Protein AF-A0A2N3F231-F1 (afdb_monomer)

Nearest PDB structures (foldseek):
  2kvp-assembly1_A  TM=4.194E-01  e=3.718E+00  Mus musculus
  7khr-assembly1_b  TM=3.811E-01  e=6.655E+00  Bos taurus
  6w2v-assembly1_A  TM=2.415E-01  e=9.958E+00  synthetic construct

Sequence (216 aa):
VGFYTAGHPEVLAQMGSDADRQQYAETAFASYYSENPSLSFFGRVWTNNAWVAAITIAGSFTGVVPLYVQYQNAVGAGGAAAIMHEFGYLDIFFQLIAPHGLLELTAVWVAGGAAFKLFWTTLAPGPRSRMRAMAEEGRAMFGVALGLVLVLLVSGIIEGFVTGSALPWGAKIVIGVVALAGFWAYVLAAGRRAWRAGYTGDVGEDAREAIAATSG

Structure (mmCIF, N/CA/C/O backbone):
data_AF-A0A2N3F231-F1
#
_entry.id   AF-A0A2N3F231-F1
#
loop_
_atom_site.group_PDB
_atom_site.id
_atom_site.type_symbol
_atom_site.label_atom_id
_atom_site.label_alt_id
_atom_site.label_comp_id
_atom_site.label_asym_id
_atom_site.label_entity_id
_atom_site.label_seq_id
_atom_site.pdbx_PDB_ins_code
_atom_site.Cartn_x
_atom_site.Cartn_y
_atom_site.Cartn_z
_atom_site.occupancy
_atom_site.B_iso_or_equiv
_atom_site.auth_seq_id
_atom_site.auth_comp_id
_atom_site.auth_asym_id
_atom_site.auth_atom_id
_atom_site.pdbx_PDB_model_num
ATOM 1 N N . VAL A 1 1 ? 3.779 -10.669 9.514 1.00 92.38 1 VAL A N 1
ATOM 2 C CA . VAL A 1 1 ? 3.870 -9.685 10.615 1.00 92.38 1 VAL A CA 1
ATOM 3 C C . VAL A 1 1 ? 2.772 -9.918 11.636 1.00 92.38 1 VAL A C 1
ATOM 5 O O . VAL A 1 1 ? 3.104 -10.501 12.647 1.00 92.38 1 VAL A O 1
ATOM 8 N N . GLY A 1 2 ? 1.498 -9.588 11.375 1.00 92.69 2 GLY A N 1
ATOM 9 C CA . GLY A 1 2 ? 0.457 -9.635 12.420 1.00 92.69 2 GLY A CA 1
ATOM 10 C C . GLY A 1 2 ? 0.322 -10.974 13.151 1.00 92.69 2 GLY A C 1
ATOM 11 O O . GLY A 1 2 ? 0.376 -10.998 14.372 1.00 92.69 2 GLY A O 1
ATOM 12 N N . PHE A 1 3 ? 0.284 -12.094 12.420 1.00 95.00 3 PHE A N 1
ATOM 13 C CA . PHE A 1 3 ? 0.287 -13.434 13.028 1.00 95.00 3 PHE A CA 1
ATOM 14 C C . PHE A 1 3 ? 1.506 -13.688 13.931 1.00 95.00 3 PHE A C 1
ATOM 16 O O . PHE A 1 3 ? 1.376 -14.247 15.012 1.00 95.00 3 PHE A O 1
ATOM 23 N N . TYR A 1 4 ? 2.693 -13.258 13.492 1.00 96.12 4 TYR A N 1
ATOM 24 C CA . TYR A 1 4 ? 3.918 -13.408 14.272 1.00 96.12 4 TYR A CA 1
ATOM 25 C C . TYR A 1 4 ? 3.859 -12.545 15.535 1.00 96.12 4 TYR A C 1
ATOM 27 O O . TYR A 1 4 ? 4.046 -13.067 16.624 1.00 96.12 4 TYR A O 1
ATOM 35 N N . THR A 1 5 ? 3.524 -11.259 15.404 1.00 95.56 5 THR A N 1
ATOM 36 C CA . THR A 1 5 ? 3.405 -10.326 16.532 1.00 95.56 5 THR A CA 1
ATOM 37 C C . THR A 1 5 ? 2.372 -10.800 17.558 1.00 95.56 5 THR A C 1
ATOM 39 O O . THR A 1 5 ? 2.657 -10.788 18.748 1.00 95.56 5 THR A O 1
ATOM 42 N N . ALA A 1 6 ? 1.208 -11.282 17.113 1.00 94.12 6 ALA A N 1
ATOM 43 C CA . ALA A 1 6 ? 0.165 -11.800 18.000 1.00 94.12 6 ALA A CA 1
ATOM 44 C C . ALA A 1 6 ? 0.589 -13.073 18.760 1.00 94.12 6 ALA A C 1
ATOM 46 O O . ALA A 1 6 ? 0.061 -13.349 19.832 1.00 94.12 6 ALA A O 1
ATOM 47 N N . GLY A 1 7 ? 1.533 -13.849 18.216 1.00 95.00 7 GLY A N 1
ATOM 48 C CA . GLY A 1 7 ? 2.073 -15.051 18.857 1.00 95.00 7 GLY A CA 1
ATOM 49 C C . GLY A 1 7 ? 3.294 -14.817 19.755 1.00 95.00 7 GLY A C 1
ATOM 50 O O . GLY A 1 7 ? 3.747 -15.770 20.381 1.00 95.00 7 GLY A O 1
ATOM 51 N N . HIS A 1 8 ? 3.837 -13.595 19.805 1.00 96.38 8 HIS A N 1
ATOM 52 C CA . HIS A 1 8 ? 5.090 -13.266 20.498 1.00 96.38 8 HIS A CA 1
ATOM 53 C C . HIS A 1 8 ? 4.890 -12.039 21.410 1.00 96.38 8 HIS A C 1
ATOM 55 O O . HIS A 1 8 ? 5.066 -10.900 20.957 1.00 96.38 8 HIS A O 1
ATOM 61 N N . PRO A 1 9 ? 4.514 -12.236 22.692 1.00 93.00 9 PRO A N 1
ATOM 62 C CA . PRO A 1 9 ? 4.220 -11.149 23.631 1.00 93.00 9 PRO A CA 1
ATOM 63 C C . PRO A 1 9 ? 5.357 -10.133 23.785 1.00 93.00 9 PRO A C 1
ATOM 65 O O . PRO A 1 9 ? 5.112 -8.944 23.956 1.00 93.00 9 PRO A O 1
ATOM 68 N N . GLU A 1 10 ? 6.608 -10.572 23.672 1.00 94.56 10 GLU A N 1
ATOM 69 C CA . GLU A 1 10 ? 7.796 -9.722 23.728 1.00 94.56 10 GLU A CA 1
ATOM 70 C C . GLU A 1 10 ? 7.919 -8.756 22.542 1.00 94.56 10 GLU A C 1
ATOM 72 O O . GLU A 1 10 ? 8.557 -7.710 22.659 1.00 94.56 10 GLU A O 1
ATOM 77 N N . VAL A 1 11 ? 7.312 -9.087 21.401 1.00 94.38 11 VAL A N 1
ATOM 78 C CA . VAL A 1 11 ? 7.236 -8.207 20.227 1.00 94.38 11 VAL A CA 1
ATOM 79 C C . VAL A 1 11 ? 6.069 -7.241 20.390 1.00 94.38 11 VAL A C 1
ATOM 81 O O . VAL A 1 11 ? 6.206 -6.053 20.113 1.00 94.38 11 VAL A O 1
ATOM 84 N N . LEU A 1 12 ? 4.933 -7.733 20.881 1.00 92.56 12 LEU A N 1
ATOM 85 C CA . LEU A 1 12 ? 3.748 -6.921 21.144 1.00 92.56 12 LEU A CA 1
ATOM 86 C C . LEU A 1 12 ? 4.013 -5.862 22.229 1.00 92.56 12 LEU A C 1
ATOM 88 O O . LEU A 1 12 ? 3.624 -4.707 22.075 1.00 92.56 12 LEU A O 1
ATOM 92 N N . ALA A 1 13 ? 4.790 -6.207 23.260 1.00 93.44 13 ALA A N 1
ATOM 93 C CA . ALA A 1 13 ? 5.234 -5.286 24.307 1.00 93.44 13 ALA A CA 1
ATOM 94 C C . ALA A 1 13 ? 6.122 -4.137 23.789 1.00 93.44 13 ALA A C 1
ATOM 96 O O . ALA A 1 13 ? 6.225 -3.101 24.443 1.00 93.44 13 ALA A O 1
ATOM 97 N N . GLN A 1 14 ? 6.743 -4.276 22.612 1.00 94.62 14 GLN A N 1
ATOM 98 C CA . GLN A 1 14 ? 7.501 -3.187 21.979 1.00 94.62 14 GLN A CA 1
ATOM 99 C C . GLN A 1 14 ? 6.593 -2.156 21.293 1.00 94.62 14 GLN A C 1
ATOM 101 O O . GLN A 1 14 ? 7.071 -1.089 20.913 1.00 94.62 14 GLN A O 1
ATOM 106 N N . MET A 1 15 ? 5.299 -2.451 21.125 1.00 92.69 15 MET A N 1
ATOM 107 C CA . MET A 1 15 ? 4.339 -1.574 20.441 1.00 92.69 15 MET A CA 1
ATOM 108 C C . MET A 1 15 ? 3.665 -0.546 21.363 1.00 92.69 15 MET A C 1
ATOM 110 O O . MET A 1 15 ? 2.855 0.245 20.890 1.00 92.69 15 MET A O 1
ATOM 114 N N . GLY A 1 16 ? 3.990 -0.535 22.657 1.00 94.06 16 GLY A N 1
ATOM 115 C CA . GLY A 1 16 ? 3.435 0.396 23.644 1.00 94.06 16 GLY A CA 1
ATOM 116 C C . GLY A 1 16 ? 3.188 -0.286 24.983 1.00 94.06 16 GLY A C 1
ATOM 117 O O . GLY A 1 16 ? 3.338 -1.505 25.092 1.00 94.06 16 GLY A O 1
ATOM 118 N N . SER A 1 17 ? 2.798 0.481 26.003 1.00 96.12 17 SER A N 1
ATOM 119 C CA . SER A 1 17 ? 2.326 -0.118 27.255 1.00 96.12 17 SER A CA 1
ATOM 120 C C . SER A 1 17 ? 1.002 -0.858 27.034 1.00 96.12 17 SER A C 1
ATOM 122 O O . SER A 1 17 ? 0.315 -0.638 26.039 1.00 96.12 17 SER A O 1
ATOM 124 N N . ASP A 1 18 ? 0.635 -1.748 27.955 1.00 96.38 18 ASP A N 1
ATOM 125 C CA . ASP A 1 18 ? -0.649 -2.459 27.899 1.00 96.38 18 ASP A CA 1
ATOM 126 C C . ASP A 1 18 ? -1.843 -1.494 27.797 1.00 96.38 18 ASP A C 1
ATOM 128 O O . ASP A 1 18 ? -2.693 -1.639 26.922 1.00 96.38 18 ASP A O 1
ATOM 132 N N . ALA A 1 19 ? -1.814 -0.424 28.599 1.00 96.94 19 ALA A N 1
ATOM 133 C CA . ALA A 1 19 ? -2.820 0.632 28.580 1.00 96.94 19 ALA A CA 1
ATOM 134 C C . ALA A 1 19 ? -2.880 1.370 27.229 1.00 96.94 19 ALA A C 1
ATOM 136 O O . ALA A 1 19 ? -3.975 1.638 26.736 1.00 96.94 19 ALA A O 1
ATOM 137 N N . ASP A 1 20 ? -1.731 1.657 26.603 1.00 97.00 20 ASP A N 1
ATOM 138 C CA . ASP A 1 20 ? -1.698 2.313 25.286 1.00 97.00 20 ASP A CA 1
ATOM 139 C C . ASP A 1 20 ? -2.301 1.412 24.202 1.00 97.00 20 ASP A C 1
ATOM 141 O O . ASP A 1 20 ? -3.069 1.874 23.356 1.00 97.00 20 ASP A O 1
ATOM 145 N N . ARG A 1 21 ? -1.971 0.112 24.224 1.00 97.31 21 ARG A N 1
ATOM 146 C CA . ARG A 1 21 ? -2.488 -0.861 23.251 1.00 97.31 21 ARG A CA 1
ATOM 147 C C . ARG A 1 21 ? -3.989 -1.091 23.437 1.00 97.31 21 ARG A C 1
ATOM 149 O O . ARG A 1 21 ? -4.714 -1.138 22.444 1.00 97.31 21 ARG A O 1
ATOM 156 N N . GLN A 1 22 ? -4.465 -1.141 24.681 1.00 97.44 22 GLN A N 1
ATOM 157 C CA . GLN A 1 22 ? -5.892 -1.230 24.984 1.00 97.44 22 GLN A CA 1
ATOM 158 C C . GLN A 1 22 ? -6.643 0.016 24.497 1.00 97.44 22 GLN A C 1
ATOM 160 O O . GLN A 1 22 ? -7.623 -0.103 23.763 1.00 97.44 22 GLN A O 1
ATOM 165 N N . GLN A 1 23 ? -6.152 1.217 24.824 1.00 97.56 23 GLN A N 1
ATOM 166 C CA . GLN A 1 23 ? -6.746 2.474 24.356 1.00 97.56 23 GLN A CA 1
ATOM 167 C C . GLN A 1 23 ? -6.780 2.549 22.822 1.00 97.56 23 GLN A C 1
ATOM 169 O O . GLN A 1 23 ? -7.756 3.027 22.230 1.00 97.56 23 GLN A O 1
ATOM 174 N N . TYR A 1 24 ? -5.717 2.075 22.169 1.00 97.12 24 TYR A N 1
ATOM 175 C CA . TYR A 1 24 ? -5.658 1.997 20.717 1.00 97.12 24 TYR A CA 1
ATOM 176 C C . TYR A 1 24 ? -6.755 1.090 20.154 1.00 97.12 24 TYR A C 1
ATOM 178 O O . TYR A 1 24 ? -7.476 1.510 19.246 1.00 97.12 24 TYR A O 1
ATOM 186 N N . ALA A 1 25 ? -6.901 -0.117 20.709 1.00 97.44 25 ALA A N 1
ATOM 187 C CA . ALA A 1 25 ? -7.865 -1.103 20.235 1.00 97.44 25 ALA A CA 1
ATOM 188 C C . ALA A 1 25 ? -9.322 -0.675 20.461 1.00 97.44 25 ALA A C 1
ATOM 190 O O . ALA A 1 25 ? -10.152 -0.798 19.563 1.00 97.44 25 ALA A O 1
ATOM 191 N N . GLU A 1 26 ? -9.623 -0.145 21.647 1.00 96.88 26 GLU A N 1
ATOM 192 C CA . GLU A 1 26 ? -10.988 0.199 22.051 1.00 96.88 26 GLU A CA 1
ATOM 193 C C . GLU A 1 26 ? -11.484 1.506 21.430 1.00 96.88 26 GLU A C 1
ATOM 195 O O . GLU A 1 26 ? -12.683 1.672 21.213 1.00 96.88 26 GLU A O 1
ATOM 200 N N . THR A 1 27 ? -10.582 2.461 21.177 1.00 94.44 27 THR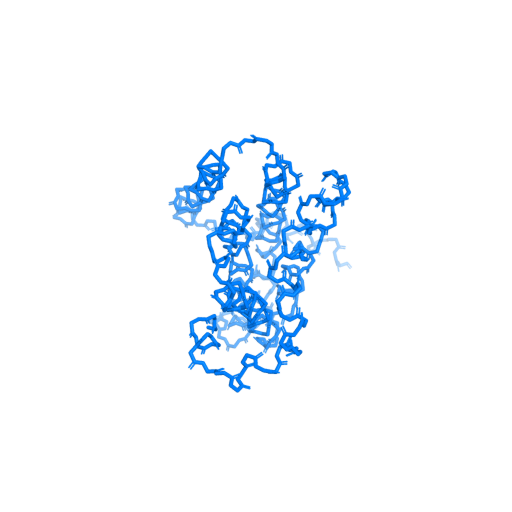 A N 1
ATOM 201 C CA . THR A 1 27 ? -10.972 3.822 20.784 1.00 94.44 27 THR A CA 1
ATOM 202 C C . THR A 1 27 ? -10.220 4.315 19.555 1.00 94.44 27 THR A C 1
ATOM 204 O O . THR A 1 27 ? -10.844 4.578 18.525 1.00 94.44 27 THR A O 1
ATOM 207 N N . ALA A 1 28 ? -8.892 4.449 19.638 1.00 94.44 28 ALA A N 1
ATOM 208 C CA . ALA A 1 28 ? -8.144 5.249 18.662 1.00 94.44 28 ALA A CA 1
ATOM 209 C C . ALA A 1 28 ? -8.203 4.681 17.234 1.00 94.44 28 ALA A C 1
ATOM 211 O O . ALA A 1 28 ? -8.231 5.440 16.265 1.00 94.44 28 ALA A O 1
ATOM 212 N N . PHE A 1 29 ? -8.242 3.353 17.088 1.00 94.38 29 PHE A N 1
ATOM 213 C CA . PHE A 1 29 ? -8.302 2.713 15.777 1.00 94.38 29 PHE A CA 1
ATOM 214 C C . PHE A 1 29 ? -9.598 3.043 15.028 1.00 94.38 29 PHE A C 1
ATOM 216 O O . PHE A 1 29 ? -9.564 3.419 13.858 1.00 94.38 29 PHE A O 1
ATOM 223 N N . ALA A 1 30 ? -10.747 2.906 15.694 1.00 92.50 30 ALA A N 1
ATOM 224 C CA . ALA A 1 30 ? -12.041 3.160 15.071 1.00 92.50 30 ALA A CA 1
ATOM 225 C C . ALA A 1 30 ? -12.280 4.657 14.856 1.00 92.50 30 ALA A C 1
ATOM 227 O O . ALA A 1 30 ? -12.779 5.062 13.803 1.00 92.50 30 ALA A O 1
ATOM 228 N N . SER A 1 31 ? -11.880 5.479 15.829 1.00 90.69 31 SER A N 1
ATOM 229 C CA . SER A 1 31 ? -12.142 6.913 15.810 1.00 90.69 31 SER A CA 1
ATOM 230 C C . SER A 1 31 ? -11.419 7.636 14.666 1.00 90.69 31 SER A C 1
ATOM 232 O O . SER A 1 31 ? -11.972 8.567 14.071 1.00 90.69 31 SER A O 1
ATOM 234 N N . TYR A 1 32 ? -10.263 7.112 14.240 1.00 87.00 32 TYR A N 1
ATOM 235 C CA . TYR A 1 32 ? -9.532 7.555 13.051 1.00 87.00 32 TYR A CA 1
ATOM 236 C C . TYR A 1 32 ? -10.416 7.691 11.796 1.00 87.00 32 TYR A C 1
ATOM 238 O O . TYR A 1 32 ? -10.262 8.654 11.042 1.00 87.00 32 TYR A O 1
ATOM 246 N N . TYR A 1 33 ? -11.372 6.773 11.600 1.00 86.31 33 TYR A N 1
ATOM 247 C CA . TYR A 1 33 ? -12.242 6.722 10.417 1.00 86.31 33 TYR A CA 1
ATOM 248 C C . TYR A 1 33 ? -13.546 7.523 10.556 1.00 86.31 33 TYR A C 1
ATOM 250 O O . TYR A 1 33 ? -14.321 7.589 9.600 1.00 86.31 33 TYR A O 1
ATOM 258 N N . SER A 1 34 ? -13.819 8.114 11.724 1.00 80.19 34 SER A N 1
ATOM 259 C CA . SER A 1 34 ? -15.094 8.793 12.012 1.00 80.19 34 SER A CA 1
ATOM 260 C C . SER A 1 34 ? -14.963 10.226 12.531 1.00 80.19 34 SER A C 1
ATOM 262 O O . SER A 1 34 ? -15.929 10.979 12.464 1.00 80.19 34 SER A O 1
ATOM 264 N N . GLU A 1 35 ? -13.803 10.627 13.055 1.00 77.69 35 GLU A N 1
ATOM 265 C CA . GLU A 1 35 ? -13.634 11.927 13.729 1.00 77.69 35 GLU A CA 1
ATOM 266 C C . GLU A 1 35 ? -13.501 13.132 12.783 1.00 77.69 35 GLU A C 1
ATOM 268 O O . GLU A 1 35 ? -13.691 14.272 13.205 1.00 77.69 35 GLU A O 1
ATOM 273 N N . ASN A 1 36 ? -13.165 12.919 11.507 1.00 73.62 36 ASN A N 1
ATOM 274 C CA . ASN A 1 36 ? -12.844 13.999 10.571 1.00 73.62 36 ASN A CA 1
ATOM 275 C C . ASN A 1 36 ? -13.914 14.154 9.476 1.00 73.62 36 ASN A C 1
ATOM 277 O O . ASN A 1 36 ? -14.470 13.152 9.024 1.00 73.62 36 ASN A O 1
ATOM 281 N N . PRO A 1 37 ? -14.160 15.381 8.966 1.00 81.25 37 PRO A N 1
ATOM 282 C CA . PRO A 1 37 ? -14.987 15.572 7.779 1.00 81.25 37 PRO A CA 1
ATOM 283 C C . PRO A 1 37 ? -14.480 14.721 6.607 1.00 81.25 37 PRO A C 1
ATOM 285 O O . PRO A 1 37 ? -13.306 14.799 6.241 1.00 81.25 37 PRO A O 1
ATOM 288 N N . SER A 1 38 ? -15.373 13.948 5.983 1.00 84.62 38 SER A N 1
ATOM 289 C CA . SER A 1 38 ? -15.035 12.969 4.938 1.00 84.62 38 SER A CA 1
ATOM 290 C C . SER A 1 38 ? -14.120 13.514 3.844 1.00 84.62 38 SER A C 1
ATOM 292 O O . SER A 1 38 ? -13.195 12.828 3.427 1.00 84.62 38 SER A O 1
ATOM 294 N N . LEU A 1 39 ? -14.335 14.761 3.405 1.00 80.31 39 LEU A N 1
ATOM 295 C CA . LEU A 1 39 ? -13.556 15.378 2.330 1.00 80.31 39 LEU A CA 1
ATOM 296 C C . LEU A 1 39 ? -12.107 15.693 2.738 1.00 80.31 39 LEU A C 1
ATOM 298 O O . LEU A 1 39 ? -11.187 15.438 1.961 1.00 80.31 39 LEU A O 1
ATOM 302 N N . SER A 1 40 ? -11.890 16.243 3.938 1.00 79.62 40 SER A N 1
ATOM 303 C CA . SER A 1 40 ? -10.537 16.556 4.416 1.00 79.62 40 SER A CA 1
ATOM 304 C C . SER A 1 40 ? -9.769 15.284 4.767 1.00 79.62 40 SER A C 1
ATOM 306 O O . SER A 1 40 ? -8.580 15.180 4.465 1.00 79.62 40 SER A O 1
ATOM 308 N N . PHE A 1 41 ? -10.461 14.297 5.340 1.00 84.25 41 PHE A N 1
ATOM 309 C CA . PHE A 1 41 ? -9.907 12.982 5.630 1.00 84.25 41 PHE A CA 1
ATOM 310 C C . PHE A 1 41 ? -9.477 12.255 4.349 1.00 84.25 41 PHE A C 1
ATOM 312 O O . PHE A 1 41 ? -8.303 11.911 4.212 1.00 84.25 41 PHE A O 1
ATOM 319 N N . PHE A 1 42 ? -10.379 12.149 3.368 1.00 87.81 42 PHE A N 1
ATOM 320 C CA . PHE A 1 42 ? -10.093 11.620 2.033 1.00 87.81 42 PHE A CA 1
ATOM 321 C C . PHE A 1 42 ? -8.854 12.273 1.407 1.00 87.81 42 PHE A C 1
ATOM 323 O O . PHE A 1 42 ? -7.929 11.572 0.999 1.00 87.81 42 PHE A O 1
ATOM 330 N N . GLY A 1 43 ? -8.818 13.610 1.341 1.00 84.25 43 GLY A N 1
ATOM 331 C CA . GLY A 1 43 ? -7.726 14.330 0.685 1.00 84.25 43 GLY A CA 1
ATOM 332 C C . GLY A 1 43 ? -6.369 14.038 1.327 1.00 84.25 43 GLY A C 1
ATOM 333 O O . GLY A 1 43 ? -5.380 13.841 0.618 1.00 84.25 43 GLY A O 1
ATOM 334 N N . ARG A 1 44 ? -6.328 13.942 2.663 1.00 89.06 44 ARG A N 1
ATOM 335 C CA . ARG A 1 44 ? -5.119 13.592 3.416 1.00 89.06 44 ARG A CA 1
ATOM 336 C C . ARG A 1 44 ? -4.648 12.173 3.105 1.00 89.06 44 ARG A C 1
ATOM 338 O O . ARG A 1 44 ? -3.470 11.998 2.796 1.00 89.06 44 ARG A O 1
ATOM 345 N N . VAL A 1 45 ? -5.538 11.181 3.186 1.00 87.12 45 VAL A N 1
ATOM 346 C CA . VAL A 1 45 ? -5.147 9.773 3.012 1.00 87.12 45 VAL A CA 1
ATOM 347 C C . VAL A 1 45 ? -4.772 9.478 1.563 1.00 87.12 45 VAL A C 1
ATOM 349 O O . VAL A 1 45 ? -3.720 8.897 1.300 1.00 87.12 45 VAL A O 1
ATOM 352 N N . TRP A 1 46 ? -5.547 9.985 0.603 1.00 91.62 46 TRP A N 1
ATOM 353 C CA . TRP A 1 46 ? -5.209 9.858 -0.812 1.00 91.62 46 TRP A CA 1
ATOM 354 C C . TRP A 1 46 ? -3.842 10.473 -1.138 1.00 91.62 46 TRP A C 1
ATOM 356 O O . TRP A 1 46 ? -3.008 9.812 -1.759 1.00 91.62 46 TRP A O 1
ATOM 366 N N . THR A 1 47 ? -3.579 11.704 -0.682 1.00 91.19 47 THR A N 1
ATOM 367 C CA . THR A 1 47 ? -2.289 12.373 -0.922 1.00 91.19 47 THR A CA 1
ATOM 368 C C . THR A 1 47 ? -1.137 11.592 -0.300 1.00 91.19 47 THR A C 1
ATOM 370 O O . THR A 1 47 ? -0.101 11.422 -0.941 1.00 91.19 47 THR A O 1
ATOM 373 N N . ASN A 1 48 ? -1.312 11.085 0.925 1.00 92.69 48 ASN A N 1
ATOM 374 C CA . ASN A 1 48 ? -0.294 10.284 1.595 1.00 92.69 48 ASN A CA 1
ATOM 375 C C . ASN A 1 48 ? 0.030 9.008 0.805 1.00 92.69 48 ASN A C 1
ATOM 377 O O . ASN A 1 48 ? 1.192 8.771 0.479 1.00 92.69 48 ASN A O 1
ATOM 381 N N . ASN A 1 49 ? -0.986 8.243 0.413 1.00 92.69 49 ASN A N 1
ATOM 382 C CA . ASN A 1 49 ? -0.792 7.010 -0.341 1.00 92.69 49 ASN A CA 1
ATOM 383 C C . ASN A 1 49 ? -0.173 7.256 -1.722 1.00 92.69 49 ASN A C 1
ATOM 385 O O . ASN A 1 49 ? 0.748 6.545 -2.134 1.00 92.69 49 ASN A O 1
ATOM 389 N N . ALA A 1 50 ? -0.635 8.287 -2.436 1.00 93.25 50 ALA A N 1
ATOM 390 C CA . ALA A 1 50 ? -0.066 8.672 -3.724 1.00 93.25 50 ALA A CA 1
ATOM 391 C C . ALA A 1 50 ? 1.414 9.061 -3.584 1.00 93.25 50 ALA A C 1
ATOM 393 O O . ALA A 1 50 ? 2.246 8.665 -4.402 1.00 93.25 50 ALA A O 1
ATOM 394 N N . TRP A 1 51 ? 1.755 9.782 -2.515 1.00 93.88 51 TRP A N 1
ATOM 395 C CA . TRP A 1 51 ? 3.126 10.159 -2.192 1.00 93.88 51 TRP A CA 1
ATOM 396 C C . TRP A 1 51 ? 4.008 8.949 -1.861 1.00 93.88 51 TRP A C 1
ATOM 398 O O . TRP A 1 51 ? 5.117 8.838 -2.386 1.00 93.88 51 TRP A O 1
ATOM 408 N N . VAL A 1 52 ? 3.511 8.003 -1.060 1.00 93.94 52 VAL A N 1
ATOM 409 C CA . VAL A 1 52 ? 4.214 6.749 -0.744 1.00 93.94 52 VAL A CA 1
ATOM 410 C C . VAL A 1 52 ? 4.491 5.945 -2.018 1.00 93.94 52 VAL A C 1
ATOM 412 O O . VAL A 1 52 ? 5.624 5.505 -2.234 1.00 93.94 52 VAL A O 1
ATOM 415 N N . ALA A 1 53 ? 3.501 5.800 -2.904 1.00 94.50 53 ALA A N 1
ATOM 416 C CA . ALA A 1 53 ? 3.681 5.119 -4.186 1.00 94.50 53 ALA A CA 1
ATOM 417 C C . ALA A 1 53 ? 4.708 5.840 -5.080 1.00 94.50 53 ALA A C 1
ATOM 419 O O . ALA A 1 53 ? 5.571 5.195 -5.682 1.00 94.50 53 ALA A O 1
ATOM 420 N N . ALA A 1 54 ? 4.672 7.175 -5.119 1.00 92.38 54 ALA A N 1
ATOM 421 C CA . ALA A 1 54 ? 5.619 7.983 -5.881 1.00 92.38 54 ALA A CA 1
ATOM 422 C C . ALA A 1 54 ? 7.061 7.831 -5.369 1.00 92.38 54 ALA A C 1
ATOM 424 O O . ALA A 1 54 ? 7.958 7.555 -6.166 1.00 92.38 54 ALA A O 1
ATOM 425 N N . ILE A 1 55 ? 7.292 7.932 -4.053 1.00 92.75 55 ILE A N 1
ATOM 426 C CA . ILE A 1 55 ? 8.619 7.715 -3.448 1.00 92.75 55 ILE A CA 1
ATOM 427 C C . ILE A 1 55 ? 9.114 6.295 -3.716 1.00 92.75 55 ILE A C 1
ATOM 429 O O . ILE A 1 55 ? 10.292 6.103 -4.011 1.00 92.75 55 ILE A O 1
ATOM 433 N N . THR A 1 56 ? 8.227 5.303 -3.643 1.00 95.25 56 THR A N 1
ATOM 434 C CA . THR A 1 56 ? 8.568 3.899 -3.908 1.00 95.25 56 THR A CA 1
ATOM 435 C C . THR A 1 56 ? 9.153 3.729 -5.308 1.00 95.25 56 THR A C 1
ATOM 437 O O . THR A 1 56 ? 10.219 3.134 -5.465 1.00 95.25 56 THR A O 1
ATOM 440 N N . ILE A 1 57 ? 8.496 4.302 -6.320 1.00 93.31 57 ILE A N 1
ATOM 441 C CA . ILE A 1 57 ? 8.952 4.251 -7.715 1.00 93.31 57 ILE A CA 1
ATOM 442 C C . ILE A 1 57 ? 10.216 5.102 -7.912 1.00 93.31 57 ILE A C 1
ATOM 444 O O . ILE A 1 57 ? 11.174 4.642 -8.538 1.00 93.31 57 ILE A O 1
ATOM 448 N N . ALA A 1 58 ? 10.262 6.310 -7.347 1.00 90.69 58 ALA A N 1
ATOM 449 C CA . ALA A 1 58 ? 11.410 7.211 -7.463 1.00 90.69 58 ALA A CA 1
ATOM 450 C C . ALA A 1 58 ? 12.682 6.634 -6.811 1.00 90.69 58 ALA A C 1
ATOM 452 O O . ALA A 1 58 ? 13.777 6.771 -7.350 1.00 90.69 58 ALA A O 1
ATOM 453 N N . GLY A 1 59 ? 12.541 5.932 -5.685 1.00 91.25 59 GLY A N 1
ATOM 454 C CA . GLY A 1 59 ? 13.632 5.281 -4.953 1.00 91.25 59 GLY A CA 1
ATOM 455 C C . GLY A 1 59 ? 14.090 3.936 -5.529 1.00 91.25 59 GLY A C 1
ATOM 456 O O . GLY A 1 59 ? 14.954 3.275 -4.941 1.00 91.25 59 GLY A O 1
ATOM 457 N N . SER A 1 60 ? 13.531 3.523 -6.670 1.00 91.75 60 SER A N 1
ATOM 458 C CA . SER A 1 60 ? 13.800 2.236 -7.326 1.00 91.75 60 SER A CA 1
ATOM 459 C C . SER A 1 60 ? 15.284 1.951 -7.553 1.00 91.75 60 SER A C 1
ATOM 461 O O . SER A 1 60 ? 15.705 0.814 -7.383 1.00 91.75 60 SER A O 1
ATOM 463 N N . PHE A 1 61 ? 16.106 2.955 -7.862 1.00 84.25 61 PHE A N 1
ATOM 464 C CA . PHE A 1 61 ? 17.529 2.774 -8.188 1.00 84.25 61 PHE A CA 1
ATOM 465 C C . PHE A 1 61 ? 18.349 2.056 -7.102 1.00 84.25 61 PHE A C 1
ATOM 467 O O . PHE A 1 61 ? 19.364 1.442 -7.418 1.00 84.25 61 PHE A O 1
ATOM 474 N N . THR A 1 62 ? 17.917 2.101 -5.837 1.00 86.19 62 THR A N 1
ATOM 475 C CA . THR A 1 62 ? 18.594 1.395 -4.736 1.00 86.19 62 THR A CA 1
ATOM 476 C C . THR A 1 62 ? 18.094 -0.032 -4.523 1.00 86.19 62 THR A C 1
ATOM 478 O O . THR A 1 62 ? 18.785 -0.822 -3.887 1.00 86.19 62 THR A O 1
ATOM 481 N N . GLY A 1 63 ? 16.860 -0.347 -4.933 1.00 89.88 63 GLY A N 1
ATOM 482 C CA . GLY A 1 63 ? 16.121 -1.542 -4.500 1.00 89.88 63 GLY A CA 1
ATOM 483 C C . GLY A 1 63 ? 15.746 -1.560 -3.003 1.00 89.88 63 GLY A C 1
ATOM 484 O O . GLY A 1 63 ? 14.787 -2.222 -2.616 1.00 89.88 63 GLY A O 1
ATOM 485 N N . VAL A 1 64 ? 16.441 -0.796 -2.158 1.00 95.56 64 VAL A N 1
ATOM 486 C CA . VAL A 1 64 ? 16.216 -0.715 -0.707 1.00 95.56 64 VAL A CA 1
ATOM 487 C C . VAL A 1 64 ? 14.952 0.068 -0.378 1.00 95.56 64 VAL A C 1
ATOM 489 O O . 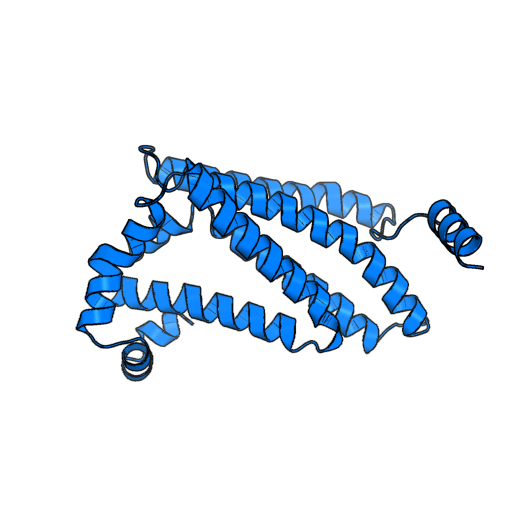VAL A 1 64 ? 14.170 -0.378 0.453 1.00 95.56 64 VAL A O 1
ATOM 492 N N . VAL A 1 65 ? 14.720 1.207 -1.037 1.00 95.25 65 VAL A N 1
ATOM 493 C CA . VAL A 1 65 ? 13.524 2.032 -0.790 1.00 95.25 65 VAL A CA 1
ATOM 494 C C . VAL A 1 65 ? 12.224 1.247 -1.000 1.00 95.25 65 VAL A C 1
ATOM 496 O O . VAL A 1 65 ? 11.426 1.206 -0.062 1.00 95.25 65 VAL A O 1
ATOM 499 N N . PRO A 1 66 ? 11.985 0.578 -2.149 1.00 95.69 66 PRO A N 1
ATOM 500 C CA . PRO A 1 66 ? 10.756 -0.191 -2.309 1.00 95.69 66 PRO A CA 1
ATOM 501 C C . PRO A 1 66 ? 10.646 -1.345 -1.312 1.00 95.69 66 PRO A C 1
ATOM 503 O O . PRO A 1 66 ? 9.562 -1.581 -0.788 1.00 95.69 66 PRO A O 1
ATOM 506 N N . LEU A 1 67 ? 11.750 -2.013 -0.961 1.00 96.38 67 LEU A N 1
ATOM 507 C CA . LEU A 1 67 ? 11.733 -3.043 0.082 1.00 96.38 67 LEU A CA 1
ATOM 508 C C . LEU A 1 67 ? 11.304 -2.468 1.439 1.00 96.38 67 LEU A C 1
ATOM 510 O O . LEU A 1 67 ? 10.454 -3.044 2.118 1.00 96.38 67 LEU A O 1
ATOM 514 N N . TYR A 1 68 ? 11.871 -1.324 1.815 1.00 96.56 68 TYR A N 1
ATOM 515 C CA . TYR A 1 68 ? 11.568 -0.644 3.066 1.00 96.56 68 TYR A CA 1
ATOM 516 C C . TYR A 1 68 ? 10.105 -0.201 3.128 1.00 96.56 68 TYR A C 1
ATOM 518 O O . TYR A 1 68 ? 9.446 -0.453 4.132 1.00 96.56 68 TYR A O 1
ATOM 526 N N . VAL A 1 69 ? 9.560 0.384 2.057 1.00 96.19 69 VAL A N 1
ATOM 527 C CA . VAL A 1 69 ? 8.145 0.793 2.018 1.00 96.19 69 VAL A CA 1
ATOM 528 C C . VAL A 1 69 ? 7.215 -0.411 2.177 1.00 96.19 69 VAL A C 1
ATOM 530 O O . VAL A 1 69 ? 6.276 -0.361 2.974 1.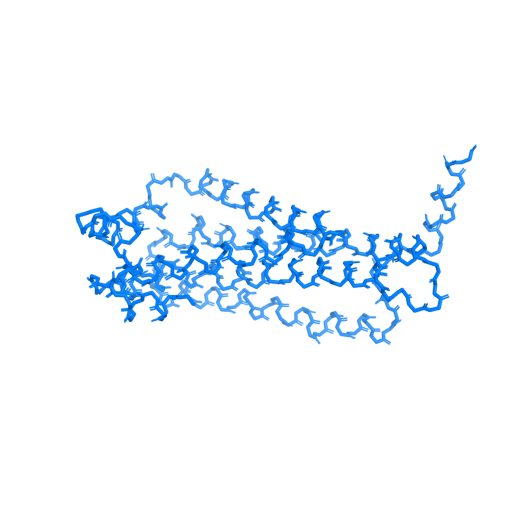00 96.19 69 VAL A O 1
ATOM 533 N N . GLN A 1 70 ? 7.492 -1.515 1.476 1.00 96.81 70 GLN A N 1
ATOM 534 C CA . GLN A 1 70 ? 6.711 -2.751 1.598 1.00 96.81 70 GLN A CA 1
ATOM 535 C C . GLN A 1 70 ? 6.766 -3.310 3.025 1.00 96.81 70 GLN A C 1
ATOM 537 O O . GLN A 1 70 ? 5.745 -3.727 3.575 1.00 96.81 70 GLN A O 1
ATOM 542 N N . TYR A 1 71 ? 7.950 -3.280 3.641 1.00 96.69 71 TYR A N 1
ATOM 543 C CA . TYR A 1 71 ? 8.144 -3.693 5.025 1.00 96.69 71 TYR A CA 1
ATOM 544 C C . TYR A 1 71 ? 7.363 -2.807 6.002 1.00 96.69 71 TYR A C 1
ATOM 546 O O . TYR A 1 71 ? 6.640 -3.337 6.840 1.00 96.69 71 TYR A O 1
ATOM 554 N N . GLN A 1 72 ? 7.437 -1.479 5.869 1.00 96.56 72 GLN A N 1
ATOM 555 C CA . GLN A 1 72 ? 6.705 -0.546 6.732 1.00 96.56 72 GLN A CA 1
ATOM 556 C C . GLN A 1 72 ? 5.188 -0.729 6.626 1.00 96.56 72 GLN A C 1
ATOM 558 O O . GLN A 1 72 ? 4.510 -0.757 7.648 1.00 96.56 72 GLN A O 1
ATOM 563 N N . ASN A 1 73 ? 4.655 -0.953 5.420 1.00 95.62 73 ASN A N 1
ATOM 564 C CA . ASN A 1 73 ? 3.235 -1.267 5.237 1.00 95.62 73 ASN A CA 1
ATOM 565 C C . ASN A 1 73 ? 2.844 -2.574 5.944 1.00 95.62 73 ASN A C 1
ATOM 567 O O . ASN A 1 73 ? 1.825 -2.636 6.633 1.00 95.62 73 ASN A O 1
ATOM 571 N N . ALA A 1 74 ? 3.675 -3.615 5.830 1.00 95.94 74 ALA A N 1
ATOM 572 C CA . ALA A 1 74 ? 3.436 -4.887 6.505 1.00 95.94 74 ALA A CA 1
ATOM 573 C C . ALA A 1 74 ? 3.526 -4.771 8.037 1.00 95.94 74 ALA A C 1
ATOM 575 O O . ALA A 1 74 ? 2.744 -5.414 8.740 1.00 95.94 74 ALA A O 1
ATOM 576 N N . VAL A 1 75 ? 4.466 -3.969 8.552 1.00 96.12 75 VAL A N 1
ATOM 577 C CA . VAL A 1 75 ? 4.623 -3.685 9.986 1.00 96.12 75 VAL A CA 1
ATOM 578 C C . VAL A 1 75 ? 3.448 -2.877 10.519 1.00 96.12 75 VAL A C 1
ATOM 580 O O . VAL A 1 75 ? 2.874 -3.277 11.524 1.00 96.12 75 VAL A O 1
ATOM 583 N N . GLY A 1 76 ? 3.049 -1.803 9.836 1.00 95.00 76 GLY A N 1
ATOM 584 C CA . GLY A 1 76 ? 1.930 -0.956 10.247 1.00 95.00 76 GLY A CA 1
ATOM 585 C C . GLY A 1 76 ? 0.610 -1.724 10.291 1.00 95.00 76 GLY A C 1
ATOM 586 O O . GLY A 1 76 ? 0.001 -1.848 11.352 1.00 95.00 76 GLY A O 1
ATOM 587 N N . ALA A 1 77 ? 0.204 -2.323 9.166 1.00 95.81 77 ALA A N 1
ATOM 588 C CA . ALA A 1 77 ? -1.047 -3.079 9.095 1.00 95.81 77 ALA A CA 1
ATOM 589 C C . ALA A 1 77 ? -1.020 -4.331 9.988 1.00 95.81 77 ALA A C 1
ATOM 591 O O . ALA A 1 77 ? -2.003 -4.653 10.652 1.00 95.81 77 ALA A O 1
ATOM 592 N N . GLY A 1 78 ? 0.114 -5.038 10.029 1.00 97.06 78 GLY A N 1
ATOM 593 C CA . GLY A 1 78 ? 0.275 -6.232 10.853 1.00 97.06 78 GLY A CA 1
ATOM 594 C C . GLY A 1 78 ? 0.300 -5.935 12.351 1.00 97.06 78 GLY A C 1
ATOM 595 O O . GLY A 1 78 ? -0.287 -6.691 13.117 1.00 97.06 78 GLY A O 1
ATOM 596 N N . GLY A 1 79 ? 0.955 -4.852 12.767 1.00 97.31 79 GLY A N 1
ATOM 597 C CA . GLY A 1 79 ? 0.994 -4.410 14.159 1.00 97.31 79 GLY A CA 1
ATOM 598 C C . GLY A 1 79 ? -0.375 -3.960 14.646 1.00 97.31 79 GLY A C 1
ATOM 599 O O . GLY A 1 79 ? -0.834 -4.446 15.674 1.00 97.31 79 GLY A O 1
ATOM 600 N N . ALA A 1 80 ? -1.077 -3.144 13.852 1.00 97.25 80 ALA A N 1
ATOM 601 C CA . ALA A 1 80 ? -2.458 -2.771 14.143 1.00 97.25 80 ALA A CA 1
ATOM 602 C C . ALA A 1 80 ? -3.353 -4.013 14.287 1.00 97.25 80 ALA A C 1
ATOM 604 O O . ALA A 1 80 ? -4.036 -4.159 15.293 1.00 97.25 80 ALA A O 1
ATOM 605 N N . ALA A 1 81 ? -3.285 -4.963 13.347 1.00 97.81 81 ALA A N 1
ATOM 606 C CA . ALA A 1 81 ? -4.049 -6.209 13.436 1.00 97.81 81 ALA A CA 1
ATOM 607 C C . ALA A 1 81 ? -3.717 -7.032 14.695 1.00 97.81 81 ALA A C 1
ATOM 609 O O . ALA A 1 81 ? -4.613 -7.634 15.280 1.00 97.81 81 ALA A O 1
ATOM 610 N N . ALA A 1 82 ? -2.449 -7.067 15.116 1.00 97.81 82 ALA A N 1
ATOM 611 C CA . ALA A 1 82 ? -2.028 -7.797 16.310 1.00 97.81 82 ALA A CA 1
ATOM 612 C C . ALA A 1 82 ? -2.571 -7.164 17.600 1.00 97.81 82 ALA A C 1
ATOM 614 O O . ALA A 1 82 ? -3.094 -7.890 18.440 1.00 97.81 82 ALA A O 1
ATOM 615 N N . ILE A 1 83 ? -2.519 -5.832 17.720 1.00 98.00 83 ILE A N 1
ATOM 616 C CA . ILE A 1 83 ? -3.106 -5.102 18.855 1.00 98.00 83 ILE A CA 1
ATOM 617 C C . ILE A 1 83 ? -4.627 -5.299 18.884 1.00 98.00 83 ILE A C 1
ATOM 619 O O . ILE A 1 83 ? -5.198 -5.634 19.916 1.00 98.00 83 ILE A O 1
ATOM 623 N N . MET A 1 84 ? -5.296 -5.168 17.736 1.00 98.12 84 MET A N 1
ATOM 624 C CA . MET A 1 84 ? -6.743 -5.387 17.647 1.00 98.12 84 MET A CA 1
ATOM 625 C C . MET A 1 84 ? -7.117 -6.830 18.015 1.00 98.12 84 MET A C 1
ATOM 627 O O . MET A 1 84 ? -8.132 -7.056 18.665 1.00 98.12 84 MET A O 1
ATOM 631 N N . HIS A 1 85 ? -6.294 -7.814 17.643 1.00 97.81 85 HIS A N 1
ATOM 632 C CA . HIS A 1 85 ? -6.483 -9.209 18.040 1.00 97.81 85 HIS A CA 1
ATOM 633 C C . HIS A 1 85 ? -6.290 -9.435 19.549 1.00 97.81 85 HIS A C 1
ATOM 635 O O . HIS A 1 85 ? -7.081 -10.168 20.134 1.00 97.81 85 HIS A O 1
ATOM 641 N N . GLU A 1 86 ? -5.290 -8.804 20.175 1.00 97.19 86 GLU A N 1
ATOM 642 C CA . GLU A 1 86 ? -5.001 -8.910 21.619 1.00 97.19 86 GLU A CA 1
ATOM 643 C C . GLU A 1 86 ? -6.236 -8.606 22.479 1.00 97.19 86 GLU A C 1
ATOM 645 O O . GLU A 1 86 ? -6.540 -9.352 23.408 1.00 97.19 86 GLU A O 1
ATOM 650 N N . PHE A 1 87 ? -6.991 -7.567 22.113 1.00 97.31 87 PHE A N 1
ATOM 651 C CA . PHE A 1 87 ? -8.167 -7.108 22.858 1.00 97.31 87 PHE A CA 1
ATOM 652 C C . PHE A 1 87 ? -9.510 -7.563 22.257 1.00 97.31 87 PHE A C 1
ATOM 654 O O . PHE A 1 87 ? -10.563 -7.102 22.686 1.00 97.31 87 PHE A O 1
ATOM 661 N N . GLY A 1 88 ? -9.505 -8.479 21.279 1.00 97.50 88 GLY A N 1
ATOM 662 C CA . GLY A 1 88 ? -10.732 -9.077 20.731 1.00 97.50 88 GLY A CA 1
ATOM 663 C C . GLY A 1 88 ? -11.492 -8.234 19.695 1.00 97.50 88 GLY A C 1
ATOM 664 O O . GLY A 1 88 ? -12.643 -8.540 19.405 1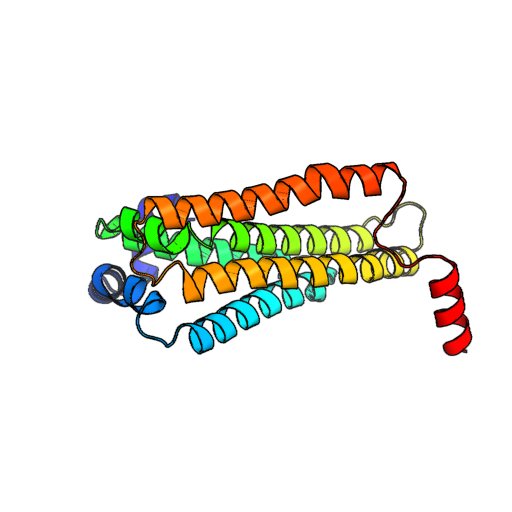.00 97.50 88 GLY A O 1
ATOM 665 N N . TYR A 1 89 ? -10.852 -7.228 19.098 1.00 97.50 89 TYR A N 1
ATOM 666 C CA . TYR A 1 89 ? -11.421 -6.292 18.114 1.00 97.50 89 TYR A CA 1
ATOM 667 C C . TYR A 1 89 ? -10.992 -6.573 16.660 1.00 97.50 89 TYR A C 1
ATOM 669 O O . TYR A 1 89 ? -11.043 -5.701 15.786 1.00 97.50 89 TYR A O 1
ATOM 677 N N . LEU A 1 90 ? -10.524 -7.788 16.358 1.00 96.69 90 LEU A N 1
ATOM 678 C CA . LEU A 1 90 ? -10.031 -8.130 15.018 1.00 96.69 90 LEU A CA 1
ATOM 679 C C . LEU A 1 90 ? -11.130 -8.048 13.936 1.00 96.69 90 LEU A C 1
ATOM 681 O O . LEU A 1 90 ? -10.846 -7.771 12.771 1.00 96.69 90 LEU A O 1
ATOM 685 N N . ASP A 1 91 ? -12.389 -8.257 14.306 1.00 96.62 91 ASP A N 1
ATOM 686 C CA . ASP A 1 91 ? -13.540 -8.062 13.426 1.00 96.62 91 ASP A CA 1
ATOM 687 C C . ASP A 1 91 ? -13.714 -6.586 13.032 1.00 96.62 91 ASP A C 1
ATOM 689 O O . ASP A 1 91 ? -13.872 -6.292 11.845 1.00 96.62 91 ASP A O 1
ATOM 693 N N . ILE A 1 92 ? -13.602 -5.658 13.990 1.00 95.88 92 ILE A N 1
ATOM 694 C CA . ILE A 1 92 ? -13.637 -4.209 13.750 1.00 95.88 92 ILE A CA 1
ATOM 695 C C . ILE A 1 92 ? -12.466 -3.783 12.858 1.00 95.88 92 ILE A C 1
ATOM 697 O O . ILE A 1 92 ? -12.658 -3.004 11.922 1.00 95.88 92 ILE A O 1
ATOM 701 N N . PHE A 1 93 ? -11.272 -4.346 13.079 1.00 96.88 93 PHE A N 1
ATOM 702 C CA . PHE A 1 93 ? -10.118 -4.122 12.204 1.00 96.88 93 PHE A CA 1
ATOM 703 C C . PHE A 1 93 ? -10.457 -4.417 10.736 1.00 96.88 93 PHE A C 1
ATOM 705 O O . PHE A 1 93 ? -10.290 -3.557 9.871 1.00 96.88 93 PHE A O 1
ATOM 712 N N . PHE A 1 94 ? -10.986 -5.607 10.438 1.00 96.44 94 PHE A N 1
ATOM 713 C CA . PHE A 1 94 ? -11.331 -5.963 9.061 1.00 96.44 94 PHE A CA 1
ATOM 714 C C . PHE A 1 94 ? -12.526 -5.177 8.520 1.00 96.44 94 PHE A C 1
ATOM 716 O O . PHE A 1 94 ? -12.528 -4.834 7.340 1.00 96.44 94 PHE A O 1
ATOM 723 N N . GLN A 1 95 ? -13.521 -4.862 9.350 1.00 95.25 95 GLN A N 1
ATOM 724 C CA . GLN A 1 95 ? -14.668 -4.040 8.955 1.00 95.25 95 GLN A CA 1
ATOM 725 C C . GLN A 1 95 ? -14.242 -2.651 8.474 1.00 95.25 95 GLN A C 1
ATOM 727 O O . GLN A 1 95 ? -14.769 -2.161 7.472 1.00 95.25 95 GLN A O 1
ATOM 732 N N . LEU A 1 96 ? -13.279 -2.039 9.163 1.00 94.88 96 LEU A N 1
ATOM 733 C CA . LEU A 1 96 ? -12.775 -0.715 8.823 1.00 94.88 96 LEU A CA 1
ATOM 734 C C . LEU A 1 96 ? -11.784 -0.759 7.659 1.00 94.88 96 LEU A C 1
ATOM 736 O O . LEU A 1 96 ? -11.887 0.080 6.773 1.00 94.88 96 LEU A O 1
ATOM 740 N N . ILE A 1 97 ? -10.893 -1.753 7.600 1.00 96.44 97 ILE A N 1
ATOM 741 C CA . ILE A 1 97 ? -9.831 -1.827 6.582 1.00 96.44 97 ILE A CA 1
ATOM 742 C C . ILE A 1 97 ? -10.324 -2.402 5.251 1.00 96.44 97 ILE A C 1
ATOM 744 O O . ILE A 1 97 ? -10.018 -1.858 4.194 1.00 96.44 97 ILE A O 1
ATOM 748 N N . ALA A 1 98 ? -11.088 -3.498 5.252 1.00 97.00 98 ALA A N 1
ATOM 749 C CA . ALA A 1 98 ? -11.413 -4.233 4.025 1.00 97.00 98 ALA A CA 1
ATOM 750 C C . ALA A 1 98 ? -12.125 -3.413 2.923 1.00 97.00 98 ALA A C 1
ATOM 752 O O . ALA A 1 98 ? -11.845 -3.674 1.752 1.00 97.00 98 ALA A O 1
ATOM 753 N N . PRO A 1 99 ? -13.002 -2.429 3.218 1.00 97.31 99 PRO A N 1
ATOM 754 C CA . PRO A 1 99 ? -13.637 -1.622 2.177 1.00 97.31 99 PRO A CA 1
ATOM 755 C C . PRO A 1 99 ? -12.642 -0.900 1.256 1.00 97.31 99 PRO A C 1
ATOM 757 O O . PRO A 1 99 ? -12.890 -0.808 0.061 1.00 97.31 99 PRO A O 1
ATOM 760 N N . HIS A 1 100 ? -11.508 -0.422 1.767 1.00 96.56 100 HIS A N 1
ATOM 761 C CA . HIS A 1 100 ? -10.553 0.386 0.995 1.00 96.56 100 HIS A CA 1
ATOM 762 C C . HIS A 1 100 ? -9.161 -0.262 0.923 1.00 96.56 100 HIS A C 1
ATOM 764 O O . HIS A 1 100 ? -8.565 -0.355 -0.152 1.00 96.56 100 HIS A O 1
ATOM 770 N N . GLY A 1 101 ? -8.685 -0.822 2.037 1.00 96.06 101 GLY A N 1
ATOM 771 C CA . GLY A 1 101 ? -7.344 -1.380 2.198 1.00 96.06 101 GLY A CA 1
ATOM 772 C C . GLY A 1 101 ? -7.004 -2.514 1.229 1.00 96.06 101 GLY A C 1
ATOM 773 O O . GLY A 1 101 ? -5.838 -2.713 0.902 1.00 96.06 101 GLY A O 1
ATOM 774 N N . LEU A 1 102 ? -8.004 -3.228 0.698 1.00 96.94 102 LEU A N 1
ATOM 775 C CA . LEU A 1 102 ? -7.804 -4.229 -0.357 1.00 96.94 102 LEU A CA 1
ATOM 776 C C . LEU A 1 102 ? -7.183 -3.621 -1.626 1.00 96.94 102 LEU A C 1
ATOM 778 O O . LEU A 1 102 ? -6.230 -4.168 -2.192 1.00 96.94 102 LEU A O 1
ATOM 782 N N . LEU A 1 103 ? -7.738 -2.496 -2.080 1.00 97.38 103 LEU A N 1
ATOM 783 C CA . LEU A 1 103 ? -7.281 -1.808 -3.281 1.00 97.38 103 LEU A CA 1
ATOM 784 C C . LEU A 1 103 ? -5.995 -1.025 -3.003 1.00 97.38 103 LEU A C 1
ATOM 786 O O . LEU A 1 103 ? -5.074 -1.064 -3.817 1.00 97.38 103 LEU A O 1
ATOM 790 N N . GLU A 1 104 ? -5.913 -0.380 -1.838 1.00 96.56 104 GLU A N 1
ATOM 791 C CA . GLU A 1 104 ? -4.724 0.346 -1.386 1.00 96.56 104 GLU A CA 1
ATOM 792 C C . GLU A 1 104 ? -3.483 -0.547 -1.320 1.00 96.56 104 GLU A C 1
ATOM 794 O O . GLU A 1 104 ? -2.484 -0.259 -1.980 1.00 96.56 104 GLU A O 1
ATOM 799 N N . LEU A 1 105 ? -3.553 -1.671 -0.596 1.00 95.88 105 LEU A N 1
ATOM 800 C CA . LEU A 1 105 ? -2.427 -2.599 -0.476 1.00 95.88 105 LEU A CA 1
ATOM 801 C C . LEU A 1 105 ? -2.018 -3.151 -1.840 1.00 95.88 105 LEU A C 1
ATOM 803 O O . LEU A 1 105 ? -0.828 -3.254 -2.133 1.00 95.88 105 LEU A O 1
ATOM 807 N N . THR A 1 106 ? -2.991 -3.438 -2.711 1.00 97.50 106 THR A N 1
ATOM 808 C CA . THR A 1 106 ? -2.709 -3.859 -4.088 1.00 97.50 106 THR A CA 1
ATOM 809 C C . THR A 1 106 ? -1.930 -2.782 -4.847 1.00 97.50 106 THR A C 1
ATOM 811 O O . THR A 1 106 ? -0.936 -3.096 -5.501 1.00 97.50 106 THR A O 1
ATOM 814 N N . ALA A 1 107 ? -2.326 -1.511 -4.740 1.00 97.44 107 ALA A N 1
ATOM 815 C CA . ALA A 1 107 ? -1.631 -0.400 -5.384 1.00 97.44 107 ALA A CA 1
ATOM 816 C C . ALA A 1 107 ? -0.203 -0.214 -4.845 1.00 97.44 107 ALA A C 1
ATOM 818 O O . ALA A 1 107 ? 0.733 -0.071 -5.634 1.00 97.44 107 ALA A O 1
ATOM 819 N N . VAL A 1 108 ? -0.013 -0.290 -3.525 1.00 96.25 108 VAL A N 1
ATOM 820 C CA . VAL A 1 108 ? 1.310 -0.212 -2.884 1.00 96.25 108 VAL A CA 1
ATOM 821 C C . VAL A 1 108 ? 2.213 -1.359 -3.354 1.00 96.25 108 VAL A C 1
ATOM 823 O O . VAL A 1 108 ? 3.352 -1.129 -3.761 1.00 96.25 108 VAL A O 1
ATOM 826 N N . TRP A 1 109 ? 1.694 -2.588 -3.427 1.00 96.88 109 TRP A N 1
ATOM 827 C CA . TRP A 1 109 ? 2.456 -3.736 -3.926 1.00 96.88 109 TRP A CA 1
ATOM 828 C C . TRP A 1 109 ? 2.814 -3.623 -5.406 1.00 96.88 109 TRP A C 1
ATOM 830 O O . TRP A 1 109 ? 3.923 -3.988 -5.798 1.00 96.88 109 TRP A O 1
ATOM 840 N N . VAL A 1 110 ? 1.909 -3.094 -6.231 1.00 97.25 110 VAL A N 1
ATOM 841 C CA . VAL A 1 110 ? 2.187 -2.823 -7.646 1.00 97.25 110 VAL A CA 1
ATOM 842 C C . VAL A 1 110 ? 3.249 -1.733 -7.789 1.00 97.25 110 VAL A C 1
ATOM 844 O O . VAL A 1 110 ? 4.146 -1.889 -8.616 1.00 97.25 110 VAL A O 1
ATOM 847 N N . A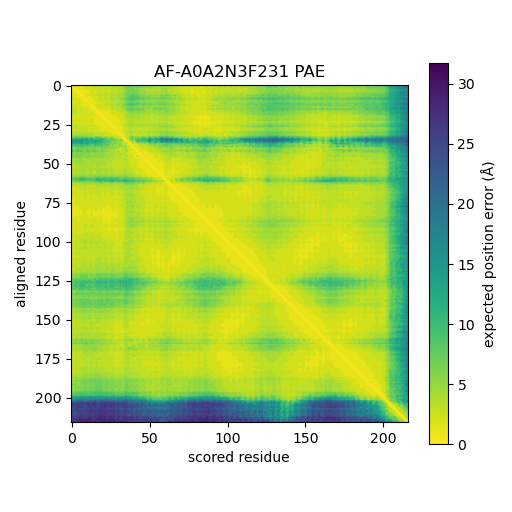LA A 1 111 ? 3.219 -0.685 -6.957 1.00 96.94 111 ALA A N 1
ATOM 848 C CA . ALA A 1 111 ? 4.274 0.329 -6.907 1.00 96.94 111 ALA A CA 1
ATOM 849 C C . ALA A 1 111 ? 5.634 -0.298 -6.564 1.00 96.94 111 ALA A C 1
ATOM 851 O O . ALA A 1 111 ? 6.623 -0.049 -7.254 1.00 96.94 111 ALA A O 1
ATOM 852 N N . GLY A 1 112 ? 5.674 -1.170 -5.550 1.00 97.12 112 GLY A N 1
ATOM 853 C CA . GLY A 1 112 ? 6.869 -1.923 -5.172 1.00 97.12 112 GLY A CA 1
ATOM 854 C C . GLY A 1 112 ? 7.380 -2.816 -6.305 1.00 97.12 112 GLY A C 1
ATOM 855 O O . GLY A 1 112 ? 8.557 -2.763 -6.651 1.00 97.12 112 GLY A O 1
ATOM 856 N N . GLY A 1 113 ? 6.501 -3.592 -6.943 1.00 96.31 113 GLY A N 1
ATOM 857 C CA . GLY A 1 113 ? 6.853 -4.444 -8.082 1.00 96.31 113 GLY A CA 1
ATOM 858 C C . GLY A 1 113 ? 7.381 -3.654 -9.283 1.00 96.31 113 GLY A C 1
ATOM 859 O O . GLY A 1 113 ? 8.380 -4.042 -9.891 1.00 96.31 113 GLY A O 1
ATOM 860 N N . ALA A 1 114 ? 6.762 -2.513 -9.592 1.00 95.38 114 ALA A N 1
ATOM 861 C CA . ALA A 1 114 ? 7.216 -1.597 -10.635 1.00 95.38 114 ALA A CA 1
ATOM 862 C C . ALA A 1 114 ? 8.603 -1.015 -10.314 1.00 95.38 114 ALA A C 1
ATOM 864 O O . ALA A 1 114 ? 9.499 -1.033 -11.161 1.00 95.38 114 ALA A O 1
ATOM 865 N N . ALA A 1 115 ? 8.819 -0.590 -9.068 1.00 96.12 115 ALA A N 1
ATOM 866 C CA . ALA A 1 115 ? 10.110 -0.107 -8.598 1.00 96.12 115 ALA A CA 1
ATOM 867 C C . ALA A 1 115 ? 11.197 -1.192 -8.669 1.00 96.12 115 ALA A C 1
ATOM 869 O O . ALA A 1 115 ? 12.301 -0.926 -9.141 1.00 96.12 115 ALA A O 1
ATOM 870 N N . PHE A 1 116 ? 10.890 -2.432 -8.277 1.00 96.50 116 PHE A N 1
ATOM 871 C CA . PHE A 1 116 ? 11.826 -3.552 -8.397 1.00 96.50 116 PHE A CA 1
ATOM 872 C C . PHE A 1 116 ? 12.124 -3.924 -9.851 1.00 96.50 116 PHE A C 1
ATOM 874 O O . PHE A 1 116 ? 13.263 -4.269 -10.158 1.00 96.50 116 PHE A O 1
ATOM 881 N N . LYS A 1 117 ? 11.155 -3.813 -10.769 1.00 94.12 117 LYS A N 1
ATOM 882 C CA . LYS A 1 117 ? 11.405 -3.981 -12.210 1.00 94.12 117 LYS A CA 1
ATOM 883 C C . LYS A 1 117 ? 12.398 -2.932 -12.720 1.00 94.12 117 LYS A C 1
ATOM 885 O O . LYS A 1 117 ? 13.336 -3.268 -13.449 1.00 94.12 117 LYS A O 1
ATOM 890 N N . LEU A 1 118 ? 12.218 -1.672 -12.320 1.00 93.56 118 LEU A N 1
ATOM 891 C CA . LEU A 1 118 ? 13.115 -0.585 -12.706 1.00 93.56 118 LEU A CA 1
ATOM 892 C C . LEU A 1 118 ? 14.516 -0.779 -12.099 1.00 93.56 118 LEU A C 1
ATOM 894 O O . LEU A 1 118 ? 15.510 -0.689 -12.817 1.00 93.56 118 LEU A O 1
ATOM 898 N N . PHE A 1 119 ? 14.602 -1.176 -10.825 1.00 94.88 119 PHE A N 1
ATOM 899 C CA . PHE A 1 119 ? 15.856 -1.583 -10.184 1.00 94.88 119 PHE A CA 1
ATOM 900 C C . PHE A 1 119 ? 16.554 -2.711 -10.950 1.00 94.88 119 PHE A C 1
ATOM 902 O O . PHE A 1 119 ? 17.723 -2.594 -11.310 1.00 94.88 119 PHE A O 1
ATOM 909 N N . TRP A 1 120 ? 15.832 -3.792 -11.248 1.00 95.00 120 TRP A N 1
ATOM 910 C CA . TRP A 1 120 ? 16.375 -4.954 -11.946 1.00 95.00 120 TRP A CA 1
ATOM 911 C C . TRP A 1 120 ? 16.918 -4.593 -13.329 1.00 95.00 120 TRP A C 1
ATOM 913 O O . TRP A 1 120 ? 17.961 -5.100 -13.737 1.00 95.00 120 TRP A O 1
ATOM 923 N N . THR A 1 121 ? 16.271 -3.652 -14.018 1.00 93.69 121 THR A N 1
ATOM 924 C CA . THR A 1 121 ? 16.729 -3.137 -15.315 1.00 93.69 121 THR A CA 1
ATOM 925 C C . THR A 1 121 ? 18.108 -2.480 -15.216 1.00 93.69 121 THR A C 1
ATOM 927 O O . THR A 1 121 ? 18.907 -2.603 -16.146 1.00 93.69 121 THR A O 1
ATOM 930 N N . THR A 1 122 ? 18.442 -1.848 -14.082 1.00 90.94 122 THR A N 1
ATOM 931 C CA . THR A 1 122 ? 19.801 -1.329 -13.861 1.00 90.94 122 THR A CA 1
ATOM 932 C C . THR A 1 122 ? 20.832 -2.450 -13.833 1.00 90.94 122 THR A C 1
ATOM 934 O O . THR A 1 122 ? 21.928 -2.254 -14.352 1.00 90.94 122 THR A O 1
ATOM 937 N N . LEU A 1 123 ? 20.497 -3.603 -13.243 1.00 93.31 123 LEU A N 1
ATOM 938 C CA . LEU A 1 123 ? 21.408 -4.723 -13.008 1.00 93.31 123 LEU A CA 1
ATOM 939 C C . LEU A 1 123 ? 21.555 -5.604 -14.251 1.00 93.31 123 LEU A C 1
ATOM 941 O O . LEU A 1 123 ? 22.674 -5.957 -14.626 1.00 93.31 123 LEU A O 1
ATOM 945 N N . ALA A 1 124 ? 20.431 -5.915 -14.895 1.00 95.00 124 ALA A N 1
ATOM 946 C CA . ALA A 1 124 ? 20.315 -6.829 -16.022 1.00 95.00 124 ALA A CA 1
ATOM 947 C C . ALA A 1 124 ? 19.492 -6.190 -17.163 1.00 95.00 124 ALA A C 1
ATOM 949 O O . ALA A 1 124 ? 18.349 -6.582 -17.404 1.00 95.00 124 ALA A O 1
ATOM 950 N N . PRO A 1 125 ? 20.060 -5.221 -17.910 1.00 92.69 125 PRO A N 1
ATOM 951 C CA . PRO A 1 125 ? 19.353 -4.504 -18.984 1.00 92.69 125 PRO A CA 1
ATOM 952 C C . PRO A 1 125 ? 19.104 -5.351 -20.251 1.00 92.69 125 PRO A C 1
ATOM 954 O O . PRO A 1 125 ? 18.445 -4.894 -21.194 1.00 92.69 125 PRO A O 1
ATOM 957 N N . GLY A 1 126 ? 19.639 -6.577 -20.293 1.00 92.88 126 GLY A N 1
ATOM 958 C CA . GLY A 1 126 ? 19.661 -7.430 -21.478 1.00 92.88 126 GLY A CA 1
ATOM 959 C C . GLY A 1 126 ? 20.651 -6.904 -22.530 1.00 92.88 126 GLY A C 1
ATOM 960 O O . GLY A 1 126 ? 21.740 -6.468 -22.158 1.00 92.88 126 GLY A O 1
ATOM 961 N N . PRO A 1 127 ? 20.305 -6.919 -23.832 1.00 93.38 127 PRO A N 1
ATOM 962 C CA . PRO A 1 127 ? 21.197 -6.468 -24.907 1.00 93.38 127 PRO A CA 1
ATOM 963 C C . PRO A 1 127 ? 21.312 -4.936 -25.019 1.00 93.38 127 PRO A C 1
ATOM 965 O O . PRO A 1 127 ? 22.087 -4.428 -25.826 1.00 93.38 127 PRO A O 1
ATOM 968 N N . ARG A 1 128 ? 20.519 -4.181 -24.248 1.00 93.06 128 ARG A N 1
ATOM 969 C CA . ARG A 1 128 ? 20.508 -2.712 -24.253 1.00 93.06 128 ARG A CA 1
ATOM 970 C C . ARG A 1 128 ? 21.605 -2.162 -23.340 1.00 93.06 128 ARG A C 1
ATOM 972 O O . ARG A 1 128 ? 21.940 -2.765 -22.322 1.00 93.06 128 ARG A O 1
ATOM 979 N N . SER A 1 129 ? 22.103 -0.961 -23.639 1.00 93.25 129 SER A N 1
ATOM 980 C CA . SER A 1 129 ? 22.914 -0.223 -22.665 1.00 93.25 129 SER A CA 1
ATOM 981 C C . SER A 1 129 ? 22.075 0.121 -21.427 1.00 93.25 129 SER A C 1
ATOM 983 O O . SER A 1 129 ? 20.865 0.339 -21.529 1.00 93.25 129 SER A O 1
ATOM 985 N N . ARG A 1 130 ? 22.713 0.206 -20.251 1.00 91.56 130 ARG A N 1
ATOM 986 C CA . ARG A 1 130 ? 22.024 0.507 -18.980 1.00 91.56 130 ARG A CA 1
ATOM 987 C C . ARG A 1 130 ? 21.227 1.807 -19.053 1.00 91.56 130 ARG A C 1
ATOM 989 O O . ARG A 1 130 ? 20.059 1.821 -18.686 1.00 91.56 130 ARG A O 1
ATOM 996 N N . MET A 1 131 ? 21.833 2.873 -19.581 1.00 89.62 131 MET A N 1
ATOM 997 C CA . MET A 1 131 ? 21.163 4.169 -19.728 1.00 89.62 131 MET A CA 1
ATOM 998 C C . MET A 1 131 ? 19.932 4.086 -20.632 1.00 89.62 131 MET A C 1
ATOM 1000 O O . MET A 1 131 ? 18.881 4.609 -20.275 1.00 89.62 131 MET A O 1
ATOM 1004 N N . ARG A 1 132 ? 20.037 3.398 -21.777 1.00 91.44 132 ARG A N 1
ATOM 1005 C CA . ARG A 1 132 ? 18.911 3.244 -22.704 1.00 91.44 132 ARG A CA 1
ATOM 1006 C C . ARG A 1 132 ? 17.779 2.436 -22.075 1.00 91.44 132 ARG A C 1
ATOM 1008 O O . ARG A 1 132 ? 16.634 2.873 -22.120 1.00 91.44 132 ARG A O 1
ATOM 1015 N N . ALA A 1 133 ? 18.100 1.295 -21.466 1.00 91.62 133 ALA A N 1
ATOM 1016 C CA . ALA A 1 133 ? 17.110 0.450 -20.807 1.00 91.62 133 ALA A CA 1
ATOM 1017 C C . ALA A 1 133 ? 16.388 1.209 -19.682 1.00 91.62 133 ALA A C 1
ATOM 1019 O O . ALA A 1 133 ? 15.166 1.164 -19.596 1.00 91.62 133 ALA A O 1
ATOM 1020 N N . MET A 1 134 ? 17.128 1.974 -18.875 1.00 90.19 134 MET A N 1
ATOM 1021 C CA . MET A 1 134 ? 16.556 2.799 -17.810 1.00 90.19 134 MET A CA 1
ATOM 1022 C C . MET A 1 134 ? 15.682 3.937 -18.330 1.00 90.19 134 MET A C 1
ATOM 1024 O O . MET A 1 134 ? 14.648 4.215 -17.733 1.00 90.19 134 MET A O 1
ATOM 1028 N N . ALA A 1 135 ? 16.059 4.586 -19.433 1.00 89.38 135 ALA A N 1
ATOM 1029 C CA . ALA A 1 135 ? 15.242 5.638 -20.029 1.00 89.38 135 ALA A CA 1
ATOM 1030 C C . ALA A 1 135 ? 13.914 5.087 -20.577 1.00 89.38 135 ALA A C 1
ATOM 1032 O O . ALA A 1 135 ? 12.867 5.693 -20.365 1.00 89.38 135 ALA A O 1
ATOM 1033 N N . GLU A 1 136 ? 13.946 3.934 -21.252 1.00 90.12 136 GLU A N 1
ATOM 1034 C CA . GLU A 1 136 ? 12.748 3.254 -21.769 1.00 90.12 136 GLU A CA 1
ATOM 1035 C C . GLU A 1 136 ? 11.820 2.796 -20.631 1.00 90.12 136 GLU A C 1
ATOM 1037 O O . GLU A 1 136 ? 10.637 3.137 -20.617 1.00 90.12 136 GLU A O 1
ATOM 1042 N N . GLU A 1 137 ? 12.354 2.084 -19.633 1.00 90.81 137 GLU A N 1
ATOM 1043 C CA . GLU A 1 137 ? 11.553 1.606 -18.498 1.00 90.81 137 GLU A CA 1
ATOM 1044 C C . GLU A 1 137 ? 11.061 2.758 -17.614 1.00 90.81 137 GLU A C 1
ATOM 1046 O O . GLU A 1 137 ? 9.911 2.754 -17.180 1.00 90.81 137 GLU A O 1
ATOM 1051 N N . GLY A 1 138 ? 11.894 3.776 -17.386 1.00 89.06 138 GLY A N 1
ATOM 1052 C CA . GLY A 1 138 ? 11.537 4.962 -16.609 1.00 89.06 138 GLY A CA 1
ATOM 1053 C C . GLY A 1 138 ? 10.386 5.750 -17.234 1.00 89.06 138 GLY A C 1
ATOM 1054 O O . GLY A 1 138 ? 9.488 6.183 -16.515 1.00 89.06 138 GLY A O 1
ATOM 1055 N N . ARG A 1 139 ? 10.343 5.875 -18.568 1.00 90.00 139 ARG A N 1
ATOM 1056 C CA . ARG A 1 139 ? 9.201 6.504 -19.252 1.00 90.00 139 ARG A CA 1
ATOM 1057 C C . ARG A 1 139 ? 7.920 5.690 -19.096 1.00 90.00 139 ARG A C 1
ATOM 1059 O O . ARG A 1 139 ? 6.874 6.255 -18.782 1.00 90.00 139 ARG A O 1
ATOM 1066 N N . ALA A 1 140 ? 8.014 4.367 -19.218 1.00 89.25 140 ALA A N 1
ATOM 1067 C CA . ALA A 1 140 ? 6.874 3.488 -18.973 1.00 89.25 140 ALA A CA 1
ATOM 1068 C C . ALA A 1 140 ? 6.342 3.585 -17.529 1.00 89.25 140 ALA A C 1
ATOM 1070 O O . ALA A 1 140 ? 5.142 3.409 -17.297 1.00 89.25 140 ALA A O 1
ATOM 1071 N N . MET A 1 141 ? 7.195 3.924 -16.552 1.00 89.56 141 MET A N 1
ATOM 1072 C CA . MET A 1 141 ? 6.767 4.108 -15.160 1.00 89.56 141 MET A CA 1
ATOM 1073 C C . MET A 1 141 ? 5.840 5.307 -14.950 1.00 89.56 141 MET A C 1
ATOM 1075 O O . MET A 1 141 ? 5.057 5.266 -14.004 1.00 89.56 141 MET A O 1
ATOM 1079 N N . PHE A 1 142 ? 5.834 6.330 -15.815 1.00 87.19 142 PHE A N 1
ATOM 1080 C CA . PHE A 1 142 ? 4.860 7.427 -15.690 1.00 87.19 142 PHE A CA 1
ATOM 1081 C C . PHE A 1 142 ? 3.423 6.932 -15.862 1.00 87.19 142 PHE A C 1
ATOM 1083 O O . PHE A 1 142 ? 2.543 7.328 -15.099 1.00 87.19 142 PHE A O 1
ATOM 1090 N N . GLY A 1 143 ? 3.188 6.022 -16.814 1.00 90.00 143 GLY A N 1
ATOM 1091 C CA . GLY A 1 143 ? 1.873 5.410 -17.007 1.00 90.00 143 GLY A CA 1
ATOM 1092 C C . GLY A 1 143 ? 1.438 4.589 -15.792 1.00 90.00 143 GLY A C 1
ATOM 1093 O O . GLY A 1 143 ? 0.287 4.671 -15.366 1.00 90.00 143 GLY A O 1
ATOM 1094 N N . VAL A 1 144 ? 2.375 3.849 -15.187 1.00 92.12 144 VAL A N 1
ATOM 1095 C CA . VAL A 1 144 ? 2.122 3.091 -13.951 1.00 92.12 144 VAL A CA 1
ATOM 1096 C C . VAL A 1 144 ? 1.811 4.036 -12.792 1.00 92.12 144 VAL A C 1
ATOM 1098 O O . VAL A 1 144 ? 0.802 3.848 -12.122 1.00 92.12 144 VAL A O 1
ATOM 1101 N N . ALA A 1 145 ? 2.626 5.071 -12.578 1.00 91.19 145 ALA A N 1
ATOM 1102 C CA . ALA A 1 145 ? 2.432 6.046 -11.509 1.00 91.19 145 ALA A CA 1
ATOM 1103 C C . ALA A 1 145 ? 1.077 6.758 -11.632 1.00 91.19 145 ALA A C 1
ATOM 1105 O O . ALA A 1 145 ? 0.332 6.821 -10.658 1.00 91.19 145 ALA A O 1
ATOM 1106 N N . LEU A 1 146 ? 0.712 7.219 -12.833 1.00 91.44 146 LEU A N 1
ATOM 1107 C CA . LEU A 1 146 ? -0.588 7.843 -13.078 1.00 91.44 146 LEU A CA 1
ATOM 1108 C C . LEU A 1 146 ? -1.744 6.867 -12.820 1.00 91.44 146 LEU A C 1
ATOM 1110 O O . LEU A 1 146 ? -2.719 7.224 -12.160 1.00 91.44 146 LEU A O 1
ATOM 1114 N N . GLY A 1 147 ? -1.622 5.622 -13.288 1.00 94.38 147 GLY A N 1
ATOM 1115 C CA . GLY A 1 147 ? -2.601 4.574 -13.009 1.00 94.38 147 GLY A CA 1
ATOM 1116 C C . GLY A 1 147 ? -2.772 4.324 -11.509 1.00 94.38 147 GLY A C 1
ATOM 1117 O O . GLY A 1 147 ? -3.897 4.248 -11.023 1.00 94.38 147 GLY A O 1
ATOM 1118 N N . LEU A 1 148 ? -1.671 4.265 -10.757 1.00 96.06 148 LEU A N 1
ATOM 1119 C CA . LEU A 1 148 ? -1.694 4.084 -9.306 1.00 96.06 148 LEU A CA 1
ATOM 1120 C C . LEU A 1 148 ? -2.324 5.272 -8.578 1.00 96.06 148 LEU A C 1
ATOM 1122 O O . LEU A 1 148 ? -3.112 5.050 -7.667 1.00 96.06 148 LEU A O 1
ATOM 1126 N N . VAL A 1 149 ? -2.056 6.513 -8.998 1.00 94.81 149 VAL A N 1
ATOM 1127 C CA . VAL A 1 149 ? -2.709 7.707 -8.429 1.00 94.81 149 VAL A CA 1
ATOM 1128 C C . VAL A 1 149 ? -4.231 7.623 -8.569 1.00 94.81 149 VAL A C 1
ATOM 1130 O O . VAL A 1 149 ? -4.944 7.940 -7.617 1.00 94.81 149 VAL A O 1
ATOM 1133 N N . LEU A 1 150 ? -4.735 7.158 -9.718 1.00 95.69 150 LEU A N 1
ATOM 1134 C CA . LEU A 1 150 ? -6.172 6.973 -9.954 1.00 95.69 150 LEU A CA 1
ATOM 1135 C C . LEU A 1 150 ? -6.757 5.809 -9.144 1.00 95.69 150 LEU A C 1
ATOM 1137 O O . LEU A 1 150 ? -7.858 5.914 -8.611 1.00 95.69 150 LEU A O 1
ATOM 1141 N N . VAL A 1 151 ? -6.030 4.700 -9.019 1.00 97.19 151 VAL A N 1
ATOM 1142 C CA . VAL A 1 151 ? -6.465 3.558 -8.200 1.00 97.19 151 VAL A CA 1
ATOM 1143 C C . VAL A 1 151 ? -6.524 3.942 -6.718 1.00 97.19 151 VAL A C 1
ATOM 1145 O O . VAL A 1 151 ? -7.506 3.649 -6.037 1.00 97.19 151 VAL A O 1
ATOM 1148 N N . LEU A 1 152 ? -5.516 4.661 -6.226 1.00 96.88 152 LEU A N 1
ATOM 1149 C CA . LEU A 1 152 ? -5.473 5.178 -4.859 1.00 96.88 152 LEU A CA 1
ATOM 1150 C C . LEU A 1 152 ? -6.525 6.262 -4.617 1.00 96.88 152 LEU A C 1
ATOM 1152 O O . LEU A 1 152 ? -7.031 6.369 -3.505 1.00 96.88 152 LEU A O 1
ATOM 1156 N N . LEU A 1 153 ? -6.894 7.032 -5.644 1.00 96.25 153 LEU A N 1
ATOM 1157 C CA . LEU A 1 153 ? -8.019 7.965 -5.578 1.00 96.25 153 LEU A CA 1
ATOM 1158 C C . LEU A 1 153 ? -9.325 7.216 -5.297 1.00 96.25 153 LEU A C 1
ATOM 1160 O O . LEU A 1 153 ? -10.062 7.598 -4.392 1.00 96.25 153 LEU A O 1
ATOM 1164 N N . VAL A 1 154 ? -9.588 6.126 -6.026 1.00 97.69 154 VAL A N 1
ATOM 1165 C CA . VAL A 1 154 ? -10.760 5.272 -5.779 1.00 97.69 154 VAL A CA 1
ATOM 1166 C C . VAL A 1 154 ? -10.723 4.702 -4.360 1.00 97.69 154 VAL A C 1
ATOM 1168 O O . VAL A 1 154 ? -11.730 4.771 -3.661 1.00 97.69 154 VAL A O 1
ATOM 1171 N N . SER A 1 155 ? -9.566 4.207 -3.909 1.00 96.81 155 SER A N 1
ATOM 1172 C CA . SER A 1 155 ? -9.394 3.708 -2.538 1.00 96.81 155 SER A CA 1
ATOM 1173 C C . SER A 1 155 ? -9.709 4.778 -1.489 1.00 96.81 155 SER A C 1
ATOM 1175 O O . SER A 1 155 ? -10.535 4.551 -0.609 1.00 96.81 155 SER A O 1
ATOM 1177 N N . GLY A 1 156 ? -9.132 5.975 -1.628 1.00 94.81 156 GLY A N 1
ATOM 1178 C CA . GLY A 1 156 ? -9.365 7.084 -0.706 1.00 94.81 156 GLY A CA 1
ATOM 1179 C C . GLY A 1 156 ? -10.821 7.555 -0.699 1.00 94.81 156 GLY A C 1
ATOM 1180 O O . GLY A 1 156 ? -11.334 7.929 0.352 1.00 94.81 156 GLY A O 1
ATOM 1181 N N . ILE A 1 157 ? -11.517 7.533 -1.843 1.00 95.81 157 ILE A N 1
ATOM 1182 C CA . ILE A 1 157 ? -12.955 7.844 -1.892 1.00 95.81 157 ILE A CA 1
ATOM 1183 C C . ILE A 1 157 ? -13.742 6.816 -1.073 1.00 95.81 157 ILE A C 1
ATOM 1185 O O . ILE A 1 157 ? -14.617 7.190 -0.292 1.00 95.81 157 ILE A O 1
ATOM 1189 N N . ILE A 1 158 ? -13.434 5.525 -1.225 1.00 96.56 158 ILE A N 1
ATOM 1190 C CA . ILE A 1 158 ? -14.090 4.477 -0.438 1.00 96.56 158 ILE A CA 1
ATOM 1191 C C . ILE A 1 158 ? -13.793 4.686 1.051 1.00 96.56 158 ILE A C 1
ATOM 1193 O O . ILE A 1 158 ? -14.701 4.644 1.877 1.00 96.56 158 ILE A O 1
ATOM 1197 N N . GLU A 1 159 ? -12.558 5.006 1.406 1.00 95.06 159 GLU A N 1
ATOM 1198 C CA . GLU A 1 159 ? -12.191 5.259 2.792 1.00 95.06 159 GLU A CA 1
ATOM 1199 C C . GLU A 1 159 ? -12.921 6.470 3.391 1.00 95.06 159 GLU A C 1
ATOM 1201 O O . GLU A 1 159 ? -13.573 6.358 4.429 1.00 95.06 159 GLU A O 1
ATOM 1206 N N . GLY A 1 160 ? -12.877 7.616 2.711 1.00 92.06 160 GLY A N 1
ATOM 1207 C CA . GLY A 1 160 ? -13.439 8.858 3.232 1.00 92.06 160 GLY A CA 1
ATOM 1208 C C . GLY A 1 160 ? -14.962 8.891 3.276 1.00 92.06 160 GLY A C 1
ATOM 1209 O O . GLY A 1 160 ? -15.532 9.537 4.156 1.00 92.06 160 GLY A O 1
ATOM 1210 N N . PHE A 1 161 ? -15.631 8.200 2.349 1.00 93.38 161 PHE A N 1
ATOM 1211 C CA . PHE A 1 161 ? -17.083 8.305 2.182 1.00 93.38 161 PHE A CA 1
ATOM 1212 C C . PHE A 1 161 ? -17.847 7.014 2.473 1.00 93.38 161 PHE A C 1
ATOM 1214 O O . PHE A 1 161 ? -19.023 7.090 2.820 1.00 93.38 161 PHE A O 1
ATOM 1221 N N . VAL A 1 162 ? -17.229 5.836 2.347 1.00 94.50 162 VAL A N 1
ATOM 1222 C CA . VAL A 1 162 ? -17.904 4.544 2.564 1.00 94.50 162 VAL A CA 1
ATOM 1223 C C . VAL A 1 162 ? -17.560 3.967 3.933 1.00 94.50 162 VAL A C 1
ATOM 1225 O O . VAL A 1 162 ? -18.485 3.558 4.638 1.00 94.50 162 VAL A O 1
ATOM 1228 N N . THR A 1 163 ? -16.288 3.965 4.350 1.00 92.44 163 THR A N 1
ATOM 1229 C CA . THR A 1 163 ? -15.862 3.357 5.629 1.00 92.44 163 THR A CA 1
ATOM 1230 C C . THR A 1 163 ? -16.605 3.965 6.822 1.00 92.44 163 THR A C 1
ATOM 1232 O O . THR A 1 163 ? -17.234 3.227 7.584 1.00 92.44 163 THR A O 1
ATOM 1235 N N . GLY A 1 164 ? -16.641 5.298 6.925 1.00 87.75 164 GLY A N 1
ATOM 1236 C CA . GLY A 1 164 ? -17.343 6.029 7.991 1.00 87.75 164 GLY A CA 1
ATOM 1237 C C . GLY A 1 164 ? -18.865 6.169 7.814 1.00 87.75 164 GLY A C 1
ATOM 1238 O O . GLY A 1 164 ? -19.525 6.784 8.645 1.00 87.75 164 GLY A O 1
ATOM 1239 N N . SER A 1 165 ? -19.451 5.629 6.739 1.00 91.50 165 SER A N 1
ATOM 1240 C CA . SER A 1 165 ? -20.889 5.783 6.458 1.00 91.50 165 SER A CA 1
ATOM 1241 C C . SER A 1 165 ? -21.787 4.887 7.322 1.00 91.50 165 SER A C 1
ATOM 1243 O O . SER A 1 165 ? -21.339 3.906 7.920 1.00 91.50 165 SER A O 1
ATOM 1245 N N . ALA A 1 166 ? -23.096 5.160 7.296 1.00 92.31 166 ALA A N 1
ATOM 1246 C CA . ALA A 1 166 ? -24.126 4.345 7.949 1.00 92.31 166 ALA A CA 1
ATOM 1247 C C . ALA A 1 166 ? -24.487 3.044 7.194 1.00 92.31 166 ALA A C 1
ATOM 1249 O O . ALA A 1 166 ? -25.426 2.348 7.580 1.00 92.31 166 ALA A O 1
ATOM 1250 N N . LEU A 1 167 ? -23.788 2.709 6.100 1.00 94.06 167 LEU A N 1
ATOM 1251 C CA . LEU A 1 167 ? -24.043 1.472 5.358 1.00 94.06 167 LEU A CA 1
ATOM 1252 C C . LEU A 1 167 ? -23.759 0.226 6.221 1.00 94.06 167 LEU A C 1
ATOM 1254 O O . LEU A 1 167 ? -22.846 0.243 7.050 1.00 94.06 167 LEU A O 1
ATOM 1258 N N . PRO A 1 168 ? -24.464 -0.897 5.997 1.00 96.44 168 PRO A N 1
ATOM 1259 C CA . PRO A 1 168 ? -24.099 -2.166 6.619 1.00 96.44 168 PRO A CA 1
ATOM 1260 C C . PRO A 1 168 ? -22.678 -2.592 6.226 1.00 96.44 168 PRO A C 1
ATOM 1262 O O . PRO A 1 168 ? -22.289 -2.454 5.064 1.00 96.44 168 PRO A O 1
ATOM 1265 N N . TRP A 1 169 ? -21.919 -3.181 7.156 1.00 94.75 169 TRP A N 1
ATOM 1266 C CA . TRP A 1 169 ? -20.529 -3.602 6.914 1.00 94.75 169 TRP A CA 1
ATOM 1267 C C . TRP A 1 169 ? -20.365 -4.504 5.691 1.00 94.75 169 TRP A C 1
ATOM 1269 O O . TRP A 1 169 ? -19.458 -4.292 4.889 1.00 94.75 169 TRP A O 1
ATOM 1279 N N . GLY A 1 170 ? -21.288 -5.449 5.485 1.00 96.06 170 GLY A N 1
ATOM 1280 C CA . GLY A 1 170 ? -21.274 -6.313 4.303 1.00 96.06 170 GLY A CA 1
ATOM 1281 C C . GLY A 1 170 ? -21.325 -5.527 2.988 1.00 96.06 170 GLY A C 1
ATOM 1282 O O . GLY A 1 170 ? -20.587 -5.844 2.060 1.00 96.06 170 GLY A O 1
ATOM 1283 N N . ALA A 1 171 ? -22.120 -4.454 2.920 1.00 97.25 171 ALA A N 1
ATOM 1284 C CA . ALA A 1 171 ? -22.194 -3.605 1.732 1.00 97.25 171 ALA A CA 1
ATOM 1285 C C . ALA A 1 171 ? -20.881 -2.840 1.500 1.00 97.25 171 ALA A C 1
ATOM 1287 O O . ALA A 1 171 ? -20.397 -2.784 0.371 1.00 97.25 171 ALA A O 1
ATOM 1288 N N . LYS A 1 172 ? -20.267 -2.312 2.568 1.00 97.25 172 LYS A N 1
ATOM 1289 C CA . LYS A 1 172 ? -18.969 -1.620 2.494 1.00 97.25 172 LYS A CA 1
ATOM 1290 C C . LYS A 1 172 ? -17.865 -2.546 1.973 1.00 97.25 172 LYS A C 1
ATOM 1292 O O . LYS A 1 172 ? -17.113 -2.169 1.078 1.00 97.25 172 LYS A O 1
ATOM 1297 N N . ILE A 1 173 ? -17.806 -3.776 2.484 1.00 97.12 173 ILE A N 1
ATOM 1298 C CA . ILE A 1 173 ? -16.834 -4.789 2.048 1.00 97.12 173 ILE A CA 1
ATOM 1299 C C . ILE A 1 173 ? -17.064 -5.164 0.580 1.00 97.12 173 ILE A C 1
ATOM 1301 O O . ILE A 1 173 ? -16.108 -5.230 -0.189 1.00 97.12 173 ILE A O 1
ATOM 1305 N N . VAL A 1 174 ? -18.320 -5.357 0.158 1.00 98.25 174 VAL A N 1
ATOM 1306 C CA . VAL A 1 174 ? -18.652 -5.648 -1.247 1.00 98.25 174 VAL A CA 1
ATOM 1307 C C . VAL A 1 174 ? -18.189 -4.524 -2.174 1.00 98.25 174 VAL A C 1
ATOM 1309 O O . VAL A 1 174 ? -17.625 -4.820 -3.224 1.00 98.25 174 VAL A O 1
ATOM 1312 N N . ILE A 1 175 ? -18.358 -3.255 -1.790 1.00 98.25 175 ILE A N 1
ATOM 1313 C CA . ILE A 1 175 ? -17.848 -2.112 -2.567 1.00 98.25 175 ILE A CA 1
ATOM 1314 C C . ILE A 1 175 ? -16.330 -2.229 -2.766 1.00 98.25 175 ILE A C 1
ATOM 1316 O O . ILE A 1 175 ? -15.855 -2.127 -3.899 1.00 98.25 175 ILE A O 1
ATOM 1320 N N . GLY A 1 176 ? -15.580 -2.516 -1.699 1.00 98.00 176 GLY A N 1
ATOM 1321 C CA . GLY A 1 176 ? -14.130 -2.716 -1.771 1.00 98.00 176 GLY A CA 1
ATOM 1322 C C . GLY A 1 176 ? -13.714 -3.886 -2.658 1.00 98.00 176 GLY A C 1
ATOM 1323 O O . GLY A 1 176 ? -12.833 -3.754 -3.510 1.00 98.00 176 GLY A O 1
ATOM 1324 N N . VAL A 1 177 ? -14.394 -5.026 -2.520 1.00 98.44 177 VAL A N 1
ATOM 1325 C CA . VAL A 1 177 ? -14.156 -6.216 -3.349 1.00 98.44 177 VAL A CA 1
ATOM 1326 C C . VAL A 1 177 ? -14.451 -5.932 -4.822 1.00 98.44 177 VAL A C 1
ATOM 1328 O O . VAL A 1 177 ? -13.670 -6.333 -5.681 1.00 98.44 177 VAL A O 1
ATOM 1331 N N . VAL A 1 178 ? -15.536 -5.218 -5.134 1.00 98.56 178 VAL A N 1
ATOM 1332 C CA . VAL A 1 178 ? -15.876 -4.823 -6.510 1.00 98.56 178 VAL A CA 1
ATOM 1333 C C . VAL A 1 178 ? -14.820 -3.882 -7.085 1.00 98.56 178 VAL A C 1
ATOM 1335 O O . VAL A 1 178 ? -14.410 -4.067 -8.231 1.00 98.56 178 VAL A O 1
ATOM 1338 N N . ALA A 1 179 ? -14.330 -2.918 -6.302 1.00 98.38 179 ALA A N 1
ATOM 1339 C CA . ALA A 1 179 ? -13.265 -2.019 -6.736 1.00 98.38 179 ALA A CA 1
ATOM 1340 C C . ALA A 1 179 ? -11.964 -2.785 -7.047 1.00 98.38 179 ALA A C 1
ATOM 1342 O O . ALA A 1 179 ? -11.376 -2.604 -8.118 1.00 98.38 179 ALA A O 1
ATOM 1343 N N . LEU A 1 180 ? -11.558 -3.711 -6.169 1.00 98.44 180 LEU A N 1
ATOM 1344 C CA . LEU A 1 180 ? -10.405 -4.589 -6.396 1.00 98.44 180 LEU A CA 1
ATOM 1345 C C . LEU A 1 180 ? -10.600 -5.507 -7.614 1.00 98.44 180 LEU A C 1
ATOM 1347 O O . LEU A 1 180 ? -9.687 -5.674 -8.425 1.00 98.44 180 LEU A O 1
ATOM 1351 N N . ALA A 1 181 ? -11.787 -6.091 -7.772 1.00 98.44 181 ALA A N 1
ATOM 1352 C CA . ALA A 1 181 ? -12.111 -6.925 -8.924 1.00 98.44 181 ALA A CA 1
ATOM 1353 C C . ALA A 1 181 ? -12.057 -6.120 -10.231 1.00 98.44 181 ALA A C 1
ATOM 1355 O O . ALA A 1 181 ? -1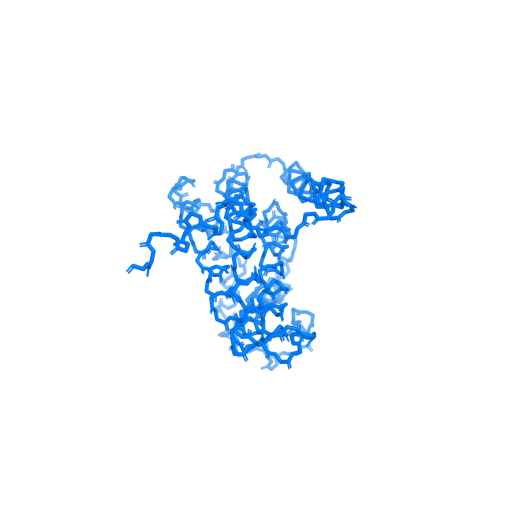1.531 -6.615 -11.225 1.00 98.44 181 ALA A O 1
ATOM 1356 N N . GLY A 1 182 ? -12.531 -4.870 -10.226 1.00 98.31 182 GLY A N 1
ATOM 1357 C CA . GLY A 1 182 ? -12.429 -3.950 -11.358 1.00 98.31 182 GLY A CA 1
ATOM 1358 C C . GLY A 1 182 ? -10.979 -3.658 -11.749 1.00 98.31 182 GLY A C 1
ATOM 1359 O O . GLY A 1 182 ? -10.635 -3.736 -12.930 1.00 98.31 182 GLY A O 1
ATOM 1360 N N . PHE A 1 183 ? -10.108 -3.416 -10.763 1.00 97.88 183 PHE A N 1
ATOM 1361 C CA . PHE A 1 183 ? -8.668 -3.270 -10.992 1.00 97.88 183 PHE A CA 1
ATOM 1362 C C . PHE A 1 183 ? -8.072 -4.511 -11.674 1.00 97.88 183 PHE A C 1
ATOM 1364 O O . PHE A 1 183 ? -7.438 -4.402 -12.728 1.00 97.88 183 PHE A O 1
ATOM 1371 N N . TRP A 1 184 ? -8.315 -5.707 -11.131 1.00 97.94 184 TRP A N 1
ATOM 1372 C CA . TRP A 1 184 ? -7.782 -6.938 -11.718 1.00 97.94 184 TRP A CA 1
ATOM 1373 C C . TRP A 1 184 ? -8.388 -7.257 -13.083 1.00 97.94 184 TRP A C 1
ATOM 1375 O O . TRP A 1 184 ? -7.666 -7.713 -13.969 1.00 97.94 184 TRP A O 1
ATOM 1385 N N . ALA A 1 185 ? -9.673 -6.976 -13.299 1.00 97.94 185 ALA A N 1
ATOM 1386 C CA . ALA A 1 185 ? -10.304 -7.113 -14.605 1.00 97.94 185 ALA A CA 1
ATOM 1387 C C . ALA A 1 185 ? -9.612 -6.218 -15.643 1.00 97.94 185 ALA A C 1
ATOM 1389 O O . ALA A 1 185 ? -9.277 -6.689 -16.730 1.00 97.94 185 ALA A O 1
ATOM 1390 N N . TYR A 1 186 ? -9.314 -4.962 -15.298 1.00 96.44 186 TYR A N 1
ATOM 1391 C CA . TYR A 1 186 ? -8.563 -4.058 -16.168 1.00 96.44 186 TYR A CA 1
ATOM 1392 C C . TYR A 1 186 ? -7.158 -4.595 -16.481 1.00 96.44 186 TYR A C 1
ATOM 1394 O O . TYR A 1 186 ? -6.793 -4.727 -17.652 1.00 96.44 186 TYR A O 1
ATOM 1402 N N . VAL A 1 187 ? -6.388 -4.978 -15.458 1.00 94.75 187 VAL A N 1
ATOM 1403 C CA . VAL A 1 187 ? -5.016 -5.490 -15.624 1.00 94.75 187 VAL A CA 1
ATOM 1404 C C . VAL A 1 187 ? -4.992 -6.776 -16.459 1.00 94.75 187 VAL A C 1
ATOM 1406 O O . VAL A 1 187 ? -4.220 -6.898 -17.414 1.00 94.75 187 VAL A O 1
ATOM 1409 N N . LEU A 1 188 ? -5.852 -7.743 -16.135 1.00 96.19 188 LEU A N 1
ATOM 1410 C CA . LEU A 1 188 ? -5.842 -9.074 -16.746 1.00 96.19 188 LEU A CA 1
ATOM 1411 C C . LEU A 1 188 ? -6.520 -9.123 -18.117 1.00 96.19 188 LEU A C 1
ATOM 1413 O O . LEU A 1 188 ? -6.179 -10.004 -18.910 1.00 96.19 188 LEU A O 1
ATOM 1417 N N . ALA A 1 189 ? -7.450 -8.211 -18.411 1.00 96.62 189 ALA A N 1
ATOM 1418 C CA . ALA A 1 189 ? -8.096 -8.122 -19.716 1.00 96.62 189 ALA A CA 1
ATOM 1419 C C . ALA A 1 189 ? -7.427 -7.065 -20.601 1.00 96.62 189 ALA A C 1
ATOM 1421 O O . ALA A 1 189 ? -6.762 -7.416 -21.577 1.00 96.62 189 ALA A O 1
ATOM 1422 N N . ALA A 1 190 ? -7.580 -5.779 -20.276 1.00 94.44 190 ALA A N 1
ATOM 1423 C CA . ALA A 1 190 ? -7.070 -4.685 -21.100 1.00 94.44 190 ALA A CA 1
ATOM 1424 C C . ALA A 1 190 ? -5.536 -4.65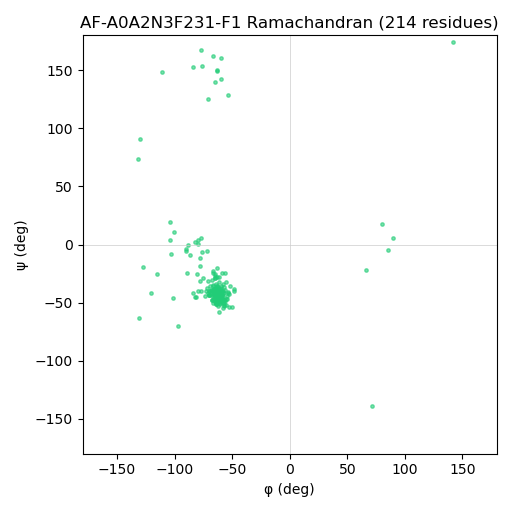4 -21.105 1.00 94.44 190 ALA A C 1
ATOM 1426 O O . ALA A 1 190 ? -4.935 -4.647 -22.180 1.00 94.44 190 ALA A O 1
ATOM 1427 N N . GLY A 1 191 ? -4.903 -4.750 -19.931 1.00 92.94 191 GLY A N 1
ATOM 1428 C CA . GLY A 1 191 ? -3.441 -4.784 -19.812 1.00 92.94 191 GLY A CA 1
ATOM 1429 C C . GLY A 1 191 ? -2.821 -5.965 -20.5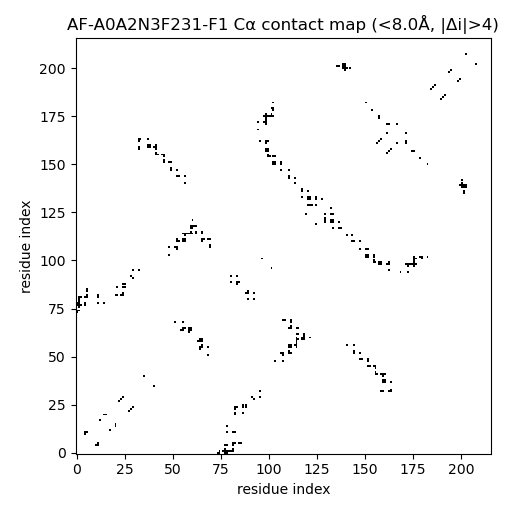61 1.00 92.94 191 GLY A C 1
ATOM 1430 O O . GLY A 1 191 ? -1.879 -5.800 -21.334 1.00 92.94 191 GLY A O 1
ATOM 1431 N N . ARG A 1 192 ? -3.410 -7.160 -20.433 1.00 94.00 192 ARG A N 1
ATOM 1432 C CA . ARG A 1 192 ? -2.965 -8.351 -21.176 1.00 94.00 192 ARG A CA 1
ATOM 1433 C C . ARG A 1 192 ? -3.125 -8.204 -22.689 1.00 94.00 192 ARG A C 1
ATOM 1435 O O . ARG A 1 192 ? -2.255 -8.656 -23.431 1.00 94.00 192 ARG A O 1
ATOM 1442 N N . ARG A 1 193 ? -4.230 -7.615 -23.159 1.00 95.44 193 ARG A N 1
ATOM 1443 C CA . ARG A 1 193 ? -4.444 -7.340 -24.590 1.00 95.44 193 ARG A CA 1
ATOM 1444 C C . ARG A 1 193 ? -3.409 -6.353 -25.118 1.00 95.44 193 ARG A C 1
ATOM 1446 O O . ARG A 1 193 ? -2.835 -6.617 -26.168 1.00 95.44 193 ARG A O 1
ATOM 1453 N N . ALA A 1 194 ? -3.141 -5.279 -24.377 1.00 92.50 194 ALA A N 1
ATOM 1454 C CA . ALA A 1 194 ? -2.137 -4.288 -24.743 1.00 92.50 194 ALA A CA 1
ATOM 1455 C C . ALA A 1 194 ? -0.732 -4.913 -24.816 1.00 92.50 194 ALA A C 1
ATOM 1457 O O . ALA A 1 194 ? -0.048 -4.780 -25.826 1.00 92.50 194 ALA A O 1
ATOM 1458 N N . TRP A 1 195 ? -0.348 -5.697 -23.806 1.00 92.38 195 TRP A N 1
ATOM 1459 C CA . TRP A 1 195 ? 0.928 -6.415 -23.805 1.00 92.38 195 TRP A CA 1
ATOM 1460 C C . TRP A 1 195 ? 1.080 -7.354 -25.010 1.00 92.38 195 TRP A C 1
ATOM 1462 O O . TRP A 1 195 ? 2.107 -7.347 -25.682 1.00 92.38 195 TRP A O 1
ATOM 1472 N N . ARG A 1 196 ? 0.038 -8.133 -25.338 1.00 94.50 196 ARG A N 1
ATOM 1473 C CA . ARG A 1 196 ? 0.038 -9.026 -26.514 1.00 94.50 196 ARG A CA 1
ATOM 1474 C C . ARG A 1 196 ? 0.117 -8.278 -27.844 1.00 94.50 196 ARG A C 1
ATOM 1476 O O . ARG A 1 196 ? 0.614 -8.841 -28.809 1.00 94.50 196 ARG A O 1
ATOM 1483 N N . ALA A 1 197 ? -0.370 -7.041 -27.890 1.00 93.94 197 ALA A N 1
ATOM 1484 C CA . ALA A 1 197 ? -0.246 -6.159 -29.045 1.00 93.94 197 ALA A CA 1
ATOM 1485 C C . ALA A 1 197 ? 1.113 -5.428 -29.106 1.00 93.94 197 ALA A C 1
ATOM 1487 O O . ALA A 1 197 ? 1.330 -4.638 -30.017 1.00 93.94 197 ALA A O 1
ATOM 1488 N N . GLY A 1 198 ? 2.028 -5.687 -28.162 1.00 91.00 198 GLY A N 1
ATOM 1489 C CA . GLY A 1 198 ? 3.377 -5.117 -28.146 1.00 91.00 198 GLY A CA 1
ATOM 1490 C C . GLY A 1 198 ? 3.507 -3.783 -27.406 1.00 91.00 198 GLY A C 1
ATOM 1491 O O . GLY A 1 198 ? 4.587 -3.198 -27.410 1.00 91.00 198 GLY A O 1
ATOM 1492 N N . TYR A 1 199 ? 2.453 -3.297 -26.740 1.00 89.56 199 TYR A N 1
ATOM 1493 C CA . TYR A 1 199 ? 2.547 -2.075 -25.942 1.00 89.56 199 TYR A CA 1
ATOM 1494 C C . TYR A 1 199 ? 3.372 -2.314 -24.673 1.00 89.56 199 TYR A C 1
ATOM 1496 O O . TYR A 1 199 ? 3.050 -3.178 -23.855 1.00 89.56 199 TYR A O 1
ATOM 1504 N N . THR A 1 200 ? 4.412 -1.503 -24.484 1.00 83.88 200 THR A N 1
ATOM 1505 C CA . THR A 1 200 ? 5.319 -1.567 -23.325 1.00 83.88 200 THR A CA 1
ATOM 1506 C C . THR A 1 200 ? 5.054 -0.475 -22.287 1.00 83.88 200 THR A C 1
ATOM 1508 O O . THR A 1 200 ? 5.632 -0.509 -21.203 1.00 83.88 200 THR A O 1
ATOM 1511 N N . GLY A 1 201 ? 4.174 0.480 -22.605 1.00 81.81 201 GLY A N 1
ATOM 1512 C CA . GLY A 1 201 ? 3.910 1.670 -21.792 1.00 81.81 201 GLY A CA 1
ATOM 1513 C C . GLY A 1 201 ? 4.875 2.828 -22.053 1.00 81.81 201 GLY A C 1
ATOM 1514 O O . GLY A 1 201 ? 4.672 3.908 -21.509 1.00 81.81 201 GLY A O 1
ATOM 1515 N N . ASP A 1 202 ? 5.896 2.629 -22.888 1.00 80.50 202 ASP A N 1
ATOM 1516 C CA . ASP A 1 202 ? 6.770 3.709 -23.338 1.00 80.50 202 ASP A CA 1
ATOM 1517 C C . ASP A 1 202 ? 6.077 4.578 -24.405 1.00 80.50 202 ASP A C 1
ATOM 1519 O O . ASP A 1 202 ? 5.194 4.113 -25.131 1.00 80.50 202 ASP A O 1
ATOM 1523 N N . VAL A 1 203 ? 6.480 5.845 -24.505 1.00 72.75 203 VAL A N 1
ATOM 1524 C CA . VAL A 1 203 ? 5.994 6.770 -25.533 1.00 72.75 203 VAL A CA 1
ATOM 1525 C C . VAL A 1 203 ? 6.440 6.297 -26.923 1.00 72.75 203 VAL A C 1
ATOM 1527 O O . VAL A 1 203 ? 7.562 5.803 -27.087 1.00 72.75 203 VAL A O 1
ATOM 1530 N N . GLY A 1 204 ? 5.544 6.424 -27.910 1.00 64.50 204 GLY A N 1
ATOM 1531 C CA . GLY A 1 204 ? 5.783 6.018 -29.301 1.00 64.50 204 GLY A CA 1
ATOM 1532 C C . GLY A 1 204 ? 6.970 6.744 -29.942 1.00 64.50 204 GLY A C 1
ATOM 1533 O O . GLY A 1 204 ? 7.392 7.791 -29.452 1.00 64.50 204 GLY A O 1
ATOM 1534 N N . GLU A 1 205 ? 7.518 6.183 -31.025 1.00 61.94 205 GLU A N 1
ATOM 1535 C CA . GLU A 1 205 ? 8.723 6.704 -31.697 1.00 61.94 205 GLU A CA 1
ATOM 1536 C C . GLU A 1 205 ? 8.594 8.185 -32.077 1.00 61.94 205 GLU A C 1
ATOM 1538 O O . GLU A 1 205 ? 9.486 8.962 -31.741 1.00 61.94 205 GLU A O 1
ATOM 1543 N N . ASP A 1 206 ? 7.436 8.603 -32.591 1.00 59.31 206 ASP A N 1
ATOM 1544 C CA . ASP A 1 206 ? 7.141 9.998 -32.952 1.00 59.31 206 ASP A CA 1
ATOM 1545 C C . ASP A 1 206 ? 7.325 10.9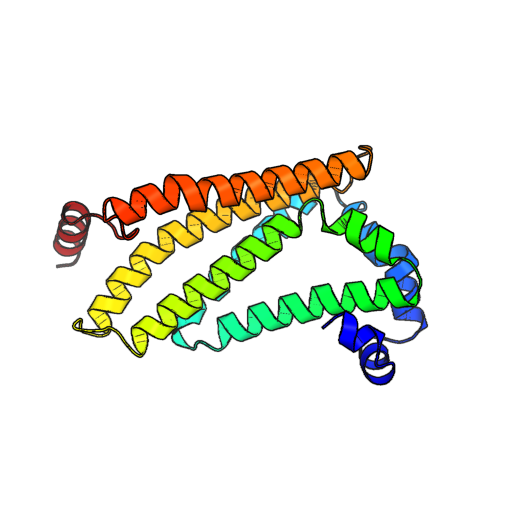79 -31.776 1.00 59.31 206 ASP A C 1
ATOM 1547 O O . ASP A 1 206 ? 7.857 12.080 -31.922 1.00 59.31 206 ASP A O 1
ATOM 1551 N N . ALA A 1 207 ? 6.928 10.572 -30.565 1.00 61.19 207 ALA A N 1
ATOM 1552 C CA . ALA A 1 207 ? 7.096 11.385 -29.362 1.00 61.19 207 ALA A CA 1
ATOM 1553 C C . ALA A 1 207 ? 8.553 11.392 -28.868 1.00 61.19 207 ALA A C 1
ATOM 1555 O O . ALA A 1 207 ? 8.994 12.369 -28.262 1.00 61.19 207 ALA A O 1
ATOM 1556 N N . ARG A 1 208 ? 9.322 10.325 -29.131 1.00 62.81 208 ARG A N 1
ATOM 1557 C CA . ARG A 1 208 ? 10.755 10.262 -28.800 1.00 62.81 208 ARG A CA 1
ATOM 1558 C C . ARG A 1 208 ? 11.571 11.180 -29.707 1.00 62.81 208 ARG A C 1
ATOM 1560 O O . ARG A 1 208 ? 12.462 11.866 -29.211 1.00 62.81 208 ARG A O 1
ATOM 1567 N N . GLU A 1 209 ? 11.249 11.212 -31.000 1.00 60.31 209 GLU A N 1
ATOM 1568 C CA . GLU A 1 209 ? 11.883 12.103 -31.978 1.00 60.31 209 GLU A CA 1
ATOM 1569 C C . GLU A 1 209 ? 11.582 13.573 -31.675 1.00 60.31 209 GLU A C 1
ATOM 1571 O O . GLU A 1 209 ? 12.497 14.395 -31.679 1.00 60.31 209 GLU A O 1
ATOM 1576 N N . ALA A 1 210 ? 10.338 13.897 -31.303 1.00 59.03 210 ALA A N 1
ATOM 1577 C CA . ALA A 1 210 ? 9.964 15.246 -30.883 1.00 59.03 210 ALA A CA 1
ATOM 1578 C C . ALA A 1 210 ? 10.742 15.718 -29.639 1.00 59.03 210 ALA A C 1
ATOM 1580 O O . ALA A 1 210 ? 11.249 16.838 -29.627 1.00 59.03 210 ALA A O 1
ATOM 1581 N N . ILE A 1 211 ? 10.895 14.861 -28.618 1.00 59.94 211 ILE A N 1
ATOM 1582 C CA . ILE A 1 211 ? 11.678 15.179 -27.409 1.00 59.94 211 ILE A CA 1
ATOM 1583 C C . ILE A 1 211 ? 13.155 15.396 -27.759 1.00 59.94 211 ILE A C 1
ATOM 1585 O O . ILE A 1 211 ? 13.751 16.371 -27.298 1.00 59.94 211 ILE A O 1
ATOM 1589 N N . ALA A 1 212 ? 13.731 14.525 -28.595 1.00 60.53 212 ALA A N 1
ATOM 1590 C CA . ALA A 1 212 ? 15.117 14.642 -29.037 1.00 60.53 212 ALA A CA 1
ATOM 1591 C C . ALA A 1 212 ? 15.362 15.952 -29.807 1.00 60.53 212 ALA A C 1
ATOM 1593 O O . ALA A 1 212 ? 16.340 16.645 -29.525 1.00 60.53 212 ALA A O 1
ATOM 1594 N N . ALA A 1 213 ? 14.443 16.329 -30.702 1.00 57.97 213 ALA A N 1
ATOM 1595 C CA . ALA A 1 213 ? 14.529 17.540 -31.517 1.00 57.97 213 ALA A CA 1
ATOM 1596 C C . ALA A 1 213 ? 14.467 18.845 -30.704 1.00 57.97 213 ALA A C 1
ATOM 1598 O O . ALA A 1 213 ? 15.053 19.841 -31.111 1.00 57.97 213 ALA A O 1
ATOM 1599 N N . THR A 1 214 ? 13.794 18.853 -29.549 1.00 56.44 214 THR A N 1
ATOM 1600 C CA . THR A 1 214 ? 13.754 20.017 -28.640 1.00 56.44 214 THR A CA 1
ATOM 1601 C C . THR A 1 214 ? 14.913 20.091 -27.642 1.00 56.44 214 THR A C 1
ATOM 1603 O O . THR A 1 214 ? 15.031 21.082 -26.927 1.00 56.44 214 THR A O 1
ATOM 1606 N N . SER A 1 215 ? 15.740 19.046 -27.548 1.00 53.09 215 SER A N 1
ATOM 1607 C CA . SER A 1 215 ? 16.824 18.934 -26.556 1.00 53.09 215 SER A CA 1
ATOM 1608 C C . SER A 1 215 ? 18.237 19.181 -27.108 1.00 53.09 215 SER A C 1
ATOM 1610 O O . SER A 1 215 ? 19.204 19.025 -26.360 1.00 53.09 215 SER A O 1
ATOM 1612 N N . GLY A 1 216 ? 18.353 19.544 -28.391 1.00 41.69 216 GLY A N 1
ATOM 1613 C CA . GLY A 1 216 ? 19.595 19.971 -29.053 1.00 41.69 216 GLY A CA 1
ATOM 1614 C C . GLY A 1 216 ? 19.618 21.472 -29.296 1.00 41.69 216 GLY A C 1
ATOM 1615 O O . GLY A 1 216 ? 20.735 22.032 -29.272 1.00 41.69 216 GLY A O 1
#

Radius of gyration: 20.38 Å; Cα contacts (8 Å, |Δi|>4): 223; chains: 1; bounding box: 47×35×62 Å

pLDDT: mean 91.51, std 9.58, range [41.69, 98.56]

Secondary structure (DSSP, 8-state):
-HHHHHH-HHHHGGG--HHHHHHIIIIIHHHTTTSS-HHHHHHHHHHHHHHHHHHHHHGGGGSHHHHHHHHHHHHHHHHHHHHHHHTT-HHHHHHHHHHHHHHHHHHHHHHHHHHHHHHHHHH--TTS-HHHHHHHHHHHHHHHHHHHHHHHHHHHHIIIIIITSSS-HHHHHHHHHHHHHHHHHIIIIIIHHHHHTT--SSPPHHHHHHHHHH--

Solvent-accessible surface area (backbone atoms only — not comparable to full-atom values): 11055 Å² total; per-residue (Å²): 91,22,73,57,39,61,74,30,67,78,57,47,56,71,75,42,54,72,67,54,41,48,49,34,48,77,42,53,62,63,44,69,57,61,77,56,61,38,69,65,47,18,54,52,52,27,51,50,52,42,49,52,36,49,51,18,42,70,34,8,85,70,46,52,47,20,52,49,54,54,48,51,52,43,47,52,58,14,48,53,48,18,42,17,45,74,76,72,36,43,66,59,52,48,60,57,38,42,26,18,46,58,40,40,52,50,45,47,52,50,27,29,52,52,8,45,52,54,24,45,27,65,79,61,38,71,96,46,55,48,69,57,36,43,54,48,50,55,48,17,44,52,56,52,51,54,50,42,44,53,52,34,43,55,20,20,49,35,41,27,60,45,55,56,40,92,65,57,63,71,57,38,37,49,53,16,51,51,53,35,49,51,53,49,48,43,50,66,46,56,46,45,51,41,45,73,72,67,54,77,56,48,79,54,68,73,58,52,52,53,54,55,69,74,72,115

Foldseek 3Di:
DQVVCLVDVVNLPVVDHPVVLVCCQPPVVLCLLAVDQLVVSLVVQLVVLLVLLVQLQVVLQVLVSLVVSLVVVCCVLSSSCSSNVVNVNNVVSCLLCLLQVLLSNVLSVLSSVLSPVLNVCCVPVDPDDSVVSNVQSVQLVVVSSVVSSVSSSLSSNLRSPVSNDPDDSVVSNVNSVVSNVVVVCCCVPVVVVCVVVVNPSHDDPVVVVVVVVVVD

Mean predicted aligned error: 5.31 Å